Protein 3I0P (pdb70)

Organism: Entamoeba histolytica (strain ATCC 30459 / HM-1:IMSS / ABRM) (NCBI:txid294381)

CATH classification: 1.10.1530.10 (+1 more: 3.30.1370.60)

InterPro domains:
  IPR003767 Malate/L-lactate dehydrogenase-like [PF02615] (9-352)
  IPR003767 Malate/L-lactate dehydrogenase-like [PTHR11091] (3-362)
  IPR036111 Malate/L-sulfolactate/L-lactate dehydrogenase-like superfamily [SSF89733] (8-362)
  IPR043143 Malate/L-sulfolactate/L-lactate dehydrogenase-like, NADPH binding domain [G3DSA:3.30.1370.60] (74-334)
  IPR043144 Malate/L-sulfolactate/L-lactate dehydrogenase-like, alpha-helical domain [G3DSA:1.10.1530.10] (15-356)

Foldseek 3Di:
DWDFDALVQQLVLQLLLLVLLPADNVLSNLQSVLQSLCQLQVVCLFHLLCSCPQPVVCSVLVQADRHFAWDWDDDDLAETATERCRHELSRHLQVQLVQQLVSCVVPFKHKYKYWQYGDNTWQQVSQQVQQVSLWWKKKWWWDEFFAAAQVGQWTWTALIKIWIWHHAPDPGTFIATGGQFPDHLSVLVVCVVVVAFDDQQFKAFRVRHGGGRSVRSVVCRVVRGMHTAGVQGRDVVSPRNPSNVVRVVSQCQFDVVNPHDGTNRQVVVCVVPVYRIIMMMMMIGRPVVPPDSVVRNHVRNVVQVVQFPDDDDPPDDTDHGHSRSSVVSSVVCNPRGGIGDPVSVVSSVVSCVVSVRDHPD

Radius of gyration: 20.17 Å; Cα contacts (8 Å, |Δi|>4): 849; chains: 1; bounding box: 48×51×54 Å

Solvent-accessible surface area: 16294 Å² total; per-residue (Å²): 184,69,85,80,5,50,13,105,33,0,60,91,2,0,37,47,0,0,57,112,26,40,11,44,74,65,0,0,101,17,0,41,53,0,0,5,12,0,0,13,19,26,48,28,20,44,0,2,14,48,1,28,59,23,3,0,24,58,20,114,145,42,11,9,61,21,80,9,77,25,48,99,88,183,91,73,60,47,56,3,25,2,27,0,51,11,1,0,0,0,0,0,0,10,41,0,0,108,27,0,13,123,22,0,89,155,111,8,98,2,38,0,6,0,53,46,0,7,59,3,7,8,3,0,29,0,0,20,31,0,10,131,84,5,0,35,0,42,0,0,11,0,23,63,15,2,0,2,25,18,165,30,56,99,11,52,5,0,18,0,24,24,0,40,0,36,3,12,62,46,80,25,37,59,4,84,30,22,23,9,2,50,0,36,34,8,78,0,79,53,53,70,86,111,67,44,97,7,70,57,49,28,0,3,41,115,65,38,129,74,0,119,72,7,36,64,0,32,112,31,22,64,153,26,32,0,8,0,13,2,101,14,11,57,83,92,142,76,14,0,69,135,1,62,74,81,0,77,80,0,6,77,32,0,2,83,99,0,138,9,35,90,49,54,68,0,34,74,56,59,126,159,69,34,75,25,20,10,0,0,0,0,27,0,28,4,2,107,79,155,91,86,48,108,97,35,59,113,55,19,0,52,99,5,90,88,90,44,124,70,146,88,132,122,83,122,135,89,55,89,16,26,5,14,130,33,58,78,35,35,65,120,38,133,141,135,11,1,78,0,15,98,83,2,8,75,32,1,92,74,3,20,92,121,44,123,3,121,31,103,71

Secondary structure (DSSP, 8-state):
-EEEE-HHHHHHHHHHHHHHTT--HHHHHHHHHHHHHHHHHT-TTSSGGGIIIIIIHHHHTT-S-TT---EEEEE-SSEEEEE-TT--HHHHHHHHHHHHHHHHHHHSEEEEEEEEE---S-HHHHHHHHHHTTEEEEEEE--SS-BPPTT--S--B----EEEEE--SSSS-EEEEE-SBSS-HHHHHHHHHTT-PPPSSSEEETTSPBP-SHHHHHHHTTTTSEEEPBTT-SSGGGTHHHHHHHHHHHHHHHHTTTT---TTHHHHHHHHHSS--EEEEEEEEEGGGTS-HHHHHHHHHHHHHHHHTSPPPTT------TTHHHHHHHHHHHHH-EEEEHHHHHHHHHHHHHHT-----

Nearest PDB structures (foldseek):
  3i0p-assembly1_A-2  TM=1.003E+00  e=7.557E-79  Entamoeba histolytica
  1z2i-assembly1_B  TM=9.463E-01  e=7.597E-33  Agrobacterium tumefaciens
  2x06-assembly1_G  TM=9.175E-01  e=1.773E-33  Methanocaldococcus jannaschii
  4fju-assembly1_B  TM=9.376E-01  e=1.033E-29  Escherichia coli str. K-12 substr. DH10B
  1wtj-assembly1_A  TM=8.963E-01  e=2.279E-27  Pseudomonas syringae pv. tomato

B-factor: mean 27.58, std 8.93, range [9.62, 60.42]

Sequence (361 aa):
QTKNVSIDTIKEEFMYQVLLKVGSDEENARMVRDTLIAADLRGMDTHGIQRFKTVYIDRIKKGMINPTAKPSIIRETSTTCVLDGNNGFGHVNGTIGMKMAIEKAKKYGMGMVVVRNSTHFGIAGYYSLLAAQEGCIGICGTNARSSVAATFGDEPILGTNPLAIGIPSDEAFPYCFDGATSISPTGRFEKYVRMGKTVDKSWASMKGGKPIEDPKELLENYPKGKAYLHPLGGSDEVSGSHKGYCLSEFVEIMSSCLSIANFLNHIEEEKEKSGKFSLGHFFIAINVECFRDLNEFKKNVGDINRTLRNTDKLPGHDRIYTAGEKEYETEQKRRKFGDDLPLVTINEMKELSSFYNVPLPF

Structure (mmCIF, N/CA/C/O backbone):
data_3I0P
#
_entry.id   3I0P
#
_cell.length_a   106.230
_cell.length_b   106.230
_cell.length_c   72.114
_cell.angle_alpha   90.000
_cell.angle_beta   90.000
_cell.angle_gamma   120.000
#
_symmetry.space_group_name_H-M   'P 3 2 1'
#
loop_
_entity.id
_entity.type
_entity.pdbx_description
1 polymer 'Malate dehydrogenase'
2 non-polymer NICOTINAMIDE-ADENINE-DINUCLEOTIDE
3 non-polymer GLYCEROL
4 water water
#
loop_
_atom_site.group_PDB
_atom_site.id
_atom_site.type_symbol
_atom_site.label_atom_id
_atom_site.label_alt_id
_atom_site.label_comp_id
_atom_site.label_asym_id
_atom_site.label_entity_id
_atom_site.label_seq_id
_atom_site.pdbx_PDB_ins_code
_atom_site.Cartn_x
_atom_site.Cartn_y
_atom_site.Cartn_z
_atom_site.occupancy
_atom_site.B_iso_or_equiv
_atom_site.auth_seq_id
_atom_site.auth_comp_id
_atom_site.auth_asym_id
_atom_site.auth_atom_id
_atom_site.pdbx_PDB_model_num
ATOM 1 N N . GLN A 1 5 ? 30.917 10.652 12.095 1.00 39.27 5 GLN A N 1
ATOM 2 C CA . GLN A 1 5 ? 32.366 10.677 11.710 1.00 39.45 5 GLN A CA 1
ATOM 3 C C . GLN A 1 5 ? 32.972 12.084 11.811 1.00 38.67 5 GLN A C 1
ATOM 4 O O . GLN A 1 5 ? 32.270 13.095 11.688 1.00 38.78 5 GLN A O 1
ATOM 10 N N . THR A 1 6 ? 34.285 12.132 12.019 1.00 37.55 6 THR A N 1
ATOM 11 C CA . THR A 1 6 ? 34.962 13.366 12.380 1.00 36.32 6 THR A CA 1
ATOM 12 C C . THR A 1 6 ? 36.424 13.404 11.901 1.00 35.09 6 THR A C 1
ATOM 13 O O . THR A 1 6 ? 37.093 12.369 11.836 1.00 34.95 6 THR A O 1
ATOM 17 N N . LYS A 1 7 ? 36.902 14.598 11.548 1.00 33.62 7 LYS A N 1
ATOM 18 C CA . LYS A 1 7 ? 38.294 14.796 11.109 1.00 31.95 7 LYS A CA 1
ATOM 19 C C . LYS A 1 7 ? 39.014 15.844 11.958 1.00 30.52 7 LYS A C 1
ATOM 20 O O . LYS A 1 7 ? 38.500 16.938 12.189 1.00 29.88 7 LYS A O 1
ATOM 26 N N . ASN A 1 8 ? 40.214 15.494 12.409 1.00 29.04 8 ASN A N 1
ATOM 27 C CA . ASN A 1 8 ? 40.992 16.352 13.286 1.00 27.52 8 ASN A CA 1
ATOM 28 C C . ASN A 1 8 ? 41.730 17.441 12.524 1.00 26.86 8 ASN A C 1
ATOM 29 O O 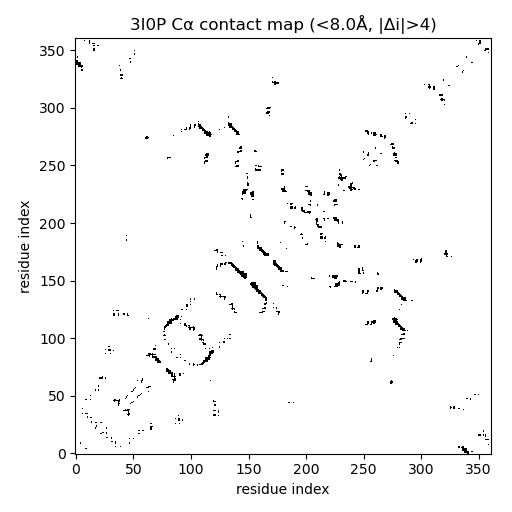. ASN A 1 8 ? 42.495 17.165 11.602 1.00 26.49 8 ASN A O 1
ATOM 34 N N . VAL A 1 9 ? 41.485 18.684 12.922 1.00 26.16 9 VAL A N 1
ATOM 35 C CA . VAL A 1 9 ? 42.195 19.834 12.370 1.00 25.58 9 VAL A CA 1
ATOM 36 C C . VAL A 1 9 ? 42.785 20.627 13.534 1.00 25.37 9 VAL A C 1
ATOM 37 O O . VAL A 1 9 ? 42.113 20.833 14.552 1.00 25.55 9 VAL A O 1
ATOM 41 N N . SER A 1 10 ? 44.034 21.059 13.395 1.00 24.80 10 SER A N 1
ATOM 42 C CA . SER A 1 10 ? 44.686 21.834 14.449 1.00 24.54 10 SER A CA 1
ATOM 43 C C . SER A 1 10 ? 44.054 23.221 14.567 1.00 24.36 10 SER A C 1
ATOM 44 O O . SER A 1 10 ? 43.555 23.764 13.573 1.00 24.42 10 SER A O 1
ATOM 47 N N . ILE A 1 11 ? 44.084 23.779 15.779 1.00 23.85 11 ILE A N 1
ATOM 48 C CA . ILE A 1 11 ? 43.610 25.143 16.042 1.00 23.41 11 ILE A CA 1
ATOM 49 C C . ILE A 1 11 ? 44.277 26.168 15.114 1.00 23.49 11 ILE A C 1
ATOM 50 O O . ILE A 1 11 ? 43.595 27.003 14.527 1.00 23.08 11 ILE A O 1
ATOM 55 N N . ASP A 1 12 ? 45.602 26.085 14.975 1.00 23.76 12 ASP A N 1
ATOM 56 C CA . ASP A 1 12 ? 46.350 26.967 14.080 1.00 23.98 12 ASP A CA 1
ATOM 57 C C . ASP A 1 12 ? 45.816 26.932 12.648 1.00 23.68 12 ASP A C 1
ATOM 58 O O . ASP A 1 12 ? 45.632 27.985 12.046 1.0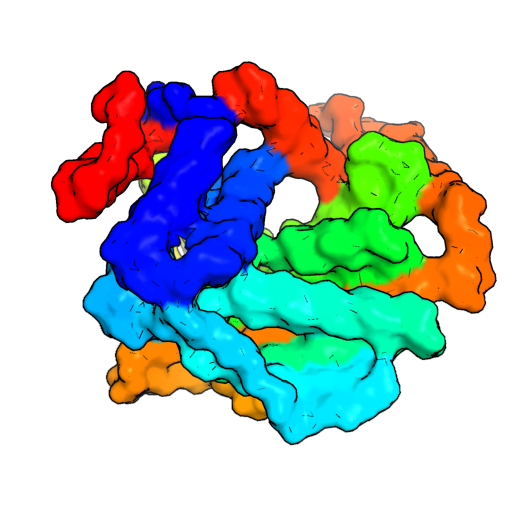0 23.89 12 ASP A O 1
ATOM 63 N N . THR A 1 13 ? 45.572 25.734 12.110 1.00 23.26 13 THR A N 1
ATOM 64 C CA . THR A 1 13 ? 45.008 25.587 10.760 1.00 23.03 13 THR A CA 1
ATOM 65 C C . THR A 1 13 ? 43.666 26.317 10.653 1.00 22.93 13 THR A C 1
ATOM 66 O O . THR A 1 13 ? 43.467 27.114 9.738 1.00 22.71 13 THR A O 1
ATOM 70 N N . ILE A 1 14 ? 42.764 26.038 11.596 1.00 22.73 14 ILE A N 1
ATOM 71 C CA . ILE A 1 14 ? 41.440 26.649 11.640 1.00 22.79 14 ILE A CA 1
ATOM 72 C C . ILE A 1 14 ? 41.531 28.174 11.753 1.00 23.38 14 ILE A C 1
ATOM 73 O O . ILE A 1 14 ? 40.823 28.894 11.040 1.00 23.37 14 ILE A O 1
ATOM 78 N N . LYS A 1 15 ? 42.409 28.638 12.649 1.00 24.07 15 LYS A N 1
ATOM 79 C CA . LYS A 1 15 ? 42.714 30.057 12.891 1.00 24.58 15 LYS A CA 1
ATOM 80 C C . LYS A 1 15 ? 43.133 30.777 11.626 1.00 24.61 15 LYS A C 1
ATOM 81 O O . LYS A 1 15 ? 42.525 31.777 11.252 1.00 24.89 15 LYS A O 1
ATOM 87 N N A GLU A 1 16 ? 44.187 30.265 10.983 0.50 24.68 16 GLU A N 1
ATOM 88 N N B GLU A 1 16 ? 44.187 30.269 10.987 0.50 24.46 16 GLU A N 1
ATOM 89 C CA A GLU A 1 16 ? 44.778 30.865 9.784 0.50 24.60 16 GLU A CA 1
ATOM 90 C CA B GLU A 1 16 ? 44.779 30.890 9.807 0.50 24.14 16 GLU A CA 1
ATOM 91 C C A GLU A 1 16 ? 43.808 30.855 8.617 0.50 24.56 16 GLU A C 1
ATOM 92 C C B GLU A 1 16 ? 43.854 30.829 8.591 0.50 24.31 16 GLU A C 1
ATOM 93 O O A GLU A 1 16 ? 43.743 31.814 7.846 0.50 24.48 16 GLU A O 1
ATOM 94 O O B GLU A 1 16 ? 43.861 31.739 7.762 0.50 24.25 16 GLU A O 1
ATOM 105 N N . PHE A 1 17 ? 43.052 29.766 8.505 1.00 24.41 17 PHE A N 1
ATOM 106 C CA . PHE A 1 17 ? 42.138 29.553 7.382 1.00 24.49 17 PHE A CA 1
ATOM 107 C C . PHE A 1 17 ? 41.018 30.562 7.429 1.00 24.56 17 PHE A C 1
ATOM 108 O O . PHE A 1 17 ? 40.662 31.158 6.419 1.00 24.61 17 PHE A O 1
ATOM 116 N N . MET A 1 18 ? 40.488 30.758 8.630 1.00 24.70 18 MET A N 1
ATOM 117 C CA . MET A 1 18 ? 39.377 31.663 8.864 1.00 24.37 18 MET A CA 1
ATOM 118 C C . MET A 1 18 ? 39.791 33.083 8.476 1.00 24.30 18 MET A C 1
ATOM 119 O O . MET A 1 18 ? 39.047 33.806 7.818 1.00 24.71 18 MET A O 1
ATOM 124 N N . TYR A 1 19 ? 41.010 33.448 8.851 1.00 23.89 19 TYR A N 1
ATOM 125 C CA . TYR A 1 19 ? 41.559 34.764 8.591 1.00 23.52 19 TYR A CA 1
ATOM 126 C C . TYR A 1 19 ? 41.834 34.999 7.098 1.00 23.81 19 TYR A C 1
ATOM 127 O O . TYR A 1 19 ? 41.609 36.103 6.590 1.00 23.81 19 TYR A O 1
ATOM 136 N N . GLN A 1 20 ? 42.306 33.968 6.394 1.00 23.77 20 GLN A N 1
ATOM 137 C CA . GLN A 1 20 ? 42.549 34.098 4.957 1.00 23.58 20 GLN A CA 1
ATOM 138 C C . GLN A 1 20 ? 41.239 34.213 4.176 1.00 23.66 20 GLN A C 1
ATOM 139 O O . GLN A 1 20 ? 41.122 35.049 3.281 1.00 23.86 20 GLN A O 1
ATOM 145 N N . VAL A 1 21 ? 40.250 33.397 4.526 1.00 23.44 21 VAL A N 1
ATOM 146 C CA . VAL A 1 21 ? 38.963 33.450 3.836 1.00 23.62 21 VAL A CA 1
ATOM 147 C C . VAL A 1 21 ? 38.245 34.796 4.059 1.00 24.07 21 VAL A C 1
ATOM 148 O O . VAL A 1 21 ? 37.560 35.310 3.155 1.00 24.35 21 VAL A O 1
ATOM 152 N N . LEU A 1 22 ? 38.423 35.370 5.247 1.00 24.06 22 LEU A N 1
ATOM 153 C CA . LEU A 1 22 ? 37.817 36.660 5.570 1.00 24.19 22 LEU A CA 1
ATOM 154 C C . LEU A 1 22 ? 38.473 37.801 4.799 1.00 24.47 22 LEU A C 1
ATOM 155 O O . LEU A 1 22 ? 37.806 38.761 4.420 1.00 24.51 22 LEU A O 1
ATOM 160 N N . LEU A 1 23 ? 39.780 37.693 4.569 1.00 24.92 23 LEU A N 1
ATOM 161 C CA . LEU A 1 23 ? 40.483 38.627 3.693 1.00 25.20 23 LEU A CA 1
ATOM 162 C C . LEU A 1 23 ? 39.982 38.492 2.261 1.00 25.50 23 LEU A C 1
ATOM 163 O O . LEU A 1 23 ? 39.657 39.493 1.621 1.00 25.95 23 LEU A O 1
ATOM 168 N N . LYS A 1 24 ? 39.894 37.254 1.779 1.00 25.68 24 LYS A N 1
ATOM 169 C CA . LYS A 1 24 ? 39.473 36.975 0.407 1.00 25.95 24 LYS A CA 1
ATOM 170 C C . LYS A 1 24 ? 38.095 37.527 0.075 1.00 26.00 24 LYS A C 1
ATOM 171 O O . LYS A 1 24 ? 37.883 37.969 -1.048 1.00 26.12 24 LYS A O 1
ATOM 177 N N . VAL A 1 25 ? 37.173 37.503 1.043 1.00 26.10 25 VAL A N 1
ATOM 178 C CA . VAL A 1 25 ? 35.814 38.052 0.843 1.00 25.85 25 VAL A CA 1
ATOM 179 C C . VAL A 1 25 ? 35.731 39.545 1.168 1.00 25.69 25 VAL A C 1
ATOM 180 O O . VAL A 1 25 ? 34.639 40.106 1.288 1.00 25.87 25 VAL A O 1
ATOM 184 N N . GLY A 1 26 ? 36.890 40.180 1.308 1.00 25.46 26 GLY A N 1
ATOM 185 C CA . GLY A 1 26 ? 36.968 41.633 1.353 1.00 25.16 26 GLY A CA 1
ATOM 186 C C . GLY A 1 26 ? 36.869 42.308 2.708 1.00 25.02 26 GLY A C 1
ATOM 187 O O . GLY A 1 26 ? 36.582 43.506 2.770 1.00 25.25 26 GLY A O 1
ATOM 188 N N . SER A 1 27 ? 37.112 41.564 3.788 1.00 24.49 27 SER A N 1
ATOM 189 C CA . SER A 1 27 ? 37.210 42.162 5.124 1.00 24.29 27 SER A CA 1
ATOM 190 C C . SER A 1 27 ? 38.421 43.077 5.278 1.00 24.27 27 SER A C 1
ATOM 191 O O . SER A 1 27 ? 39.485 42.822 4.720 1.00 23.77 27 SER A O 1
ATOM 194 N N . ASP A 1 28 ? 38.241 44.148 6.042 1.00 24.76 28 ASP A N 1
ATOM 195 C CA . ASP A 1 28 ? 39.356 44.922 6.550 1.00 25.32 28 ASP A CA 1
ATOM 196 C C . ASP A 1 28 ? 40.252 43.953 7.328 1.00 25.53 28 ASP A C 1
ATOM 197 O O . ASP A 1 28 ? 39.750 43.064 8.030 1.00 25.71 28 ASP A O 1
ATOM 202 N N . GLU A 1 29 ? 41.568 44.121 7.203 1.00 25.36 29 GLU A N 1
ATOM 203 C CA . GLU A 1 29 ? 42.504 43.169 7.792 1.00 25.28 29 GLU A CA 1
ATOM 204 C C . GLU A 1 29 ? 42.365 43.047 9.317 1.00 25.29 29 GLU A C 1
ATOM 205 O O . GLU A 1 29 ? 42.331 41.928 9.855 1.00 25.43 29 GLU A O 1
ATOM 211 N N . GLU A 1 30 ? 42.286 44.180 10.011 1.00 24.90 30 GLU A N 1
ATOM 212 C CA . GLU A 1 30 ? 42.099 44.140 11.456 1.00 24.88 30 GLU A CA 1
ATOM 213 C C . GLU A 1 30 ? 40.764 43.467 11.815 1.00 24.63 30 GLU A C 1
ATOM 214 O O . GLU A 1 30 ? 40.713 42.660 12.748 1.00 24.48 30 GLU A O 1
ATOM 220 N N . ASN A 1 31 ? 39.703 43.786 11.064 1.00 24.13 31 ASN A N 1
ATOM 221 C CA . ASN A 1 31 ? 38.409 43.118 11.223 1.00 23.64 31 ASN A CA 1
ATOM 222 C C . ASN A 1 31 ? 38.514 41.598 11.113 1.00 23.25 31 ASN A C 1
ATOM 223 O O . ASN A 1 31 ? 37.943 40.877 11.933 1.00 23.23 31 ASN A O 1
ATOM 228 N N . ALA A 1 32 ? 39.254 41.106 10.114 1.00 22.59 32 ALA A N 1
ATOM 229 C CA . ALA A 1 32 ? 39.451 39.661 9.959 1.00 21.74 32 ALA A CA 1
ATOM 230 C C . ALA A 1 32 ? 40.071 39.069 11.218 1.00 21.21 32 ALA A C 1
ATOM 231 O O . ALA A 1 32 ? 39.676 37.992 11.646 1.00 21.30 32 ALA A O 1
ATOM 233 N N . ARG A 1 33 ? 41.026 39.787 11.812 1.00 20.54 33 ARG A N 1
ATOM 234 C CA . ARG A 1 33 ? 41.683 39.345 13.038 1.00 20.04 33 ARG A CA 1
ATOM 235 C C . ARG A 1 33 ? 40.754 39.315 14.254 1.00 19.96 33 ARG A C 1
ATOM 236 O O . ARG A 1 33 ? 40.745 38.338 15.002 1.00 19.93 33 ARG A O 1
ATOM 244 N N . MET A 1 34 ? 39.970 40.372 14.439 1.00 19.90 34 MET A N 1
ATOM 245 C CA . MET A 1 34 ? 39.045 40.441 15.562 1.00 19.98 34 MET A CA 1
ATOM 246 C C . MET A 1 34 ? 38.024 39.308 15.488 1.00 20.06 34 MET A C 1
ATOM 247 O O . MET A 1 34 ? 37.784 38.633 16.475 1.00 20.09 34 MET A O 1
ATOM 252 N N . VAL A 1 35 ? 37.469 39.087 14.296 1.00 20.21 35 VAL A N 1
ATOM 253 C CA . VAL A 1 35 ? 36.443 38.072 14.048 1.00 20.02 35 VAL A CA 1
ATOM 254 C C . VAL A 1 35 ? 36.962 36.648 14.197 1.00 20.51 35 VAL A C 1
ATOM 255 O O . VAL A 1 35 ? 36.300 35.809 14.815 1.00 21.34 35 VAL A O 1
ATOM 259 N N . ARG A 1 36 ? 38.135 36.363 13.639 1.00 20.27 36 ARG A N 1
ATOM 260 C CA . ARG A 1 36 ? 38.664 35.020 13.727 1.00 19.97 36 ARG A CA 1
ATOM 261 C C . ARG A 1 36 ? 39.099 34.696 15.157 1.00 19.76 36 ARG A C 1
ATOM 262 O O . ARG A 1 36 ? 38.958 33.555 15.587 1.00 19.90 36 ARG A O 1
ATOM 270 N N . ASP A 1 37 ? 39.602 35.697 15.889 1.00 19.22 37 ASP A N 1
ATOM 271 C CA . ASP A 1 37 ? 39.975 35.512 17.299 1.00 18.60 37 ASP A CA 1
ATOM 272 C C . ASP A 1 37 ? 38.776 35.076 18.138 1.00 18.55 37 ASP A C 1
ATOM 273 O O . ASP A 1 37 ? 38.876 34.139 18.932 1.00 18.21 37 ASP A O 1
ATOM 278 N N . THR A 1 38 ? 37.637 35.740 17.951 1.00 18.45 38 THR A N 1
ATOM 279 C CA . THR A 1 38 ? 36.472 35.404 18.761 1.00 18.45 38 THR A CA 1
ATOM 280 C C . THR A 1 38 ? 35.761 34.176 18.221 1.00 18.23 38 THR A C 1
ATOM 281 O O . THR A 1 38 ? 35.088 33.480 18.976 1.00 18.61 38 THR A O 1
ATOM 285 N N . LEU A 1 39 ? 35.916 33.892 16.932 1.00 17.86 39 LEU A N 1
ATOM 286 C CA . LEU A 1 39 ? 35.409 32.628 16.401 1.00 17.57 39 LEU A CA 1
ATOM 287 C C . LEU A 1 39 ? 36.241 31.453 16.905 1.00 17.50 39 LEU A C 1
ATOM 288 O O . LEU A 1 39 ? 35.678 30.510 17.463 1.00 17.96 39 LEU A O 1
ATOM 293 N N . ILE A 1 40 ? 37.567 31.513 16.752 1.00 16.96 40 ILE A N 1
ATOM 294 C CA . ILE A 1 40 ? 38.425 30.438 17.264 1.00 16.72 40 ILE A CA 1
ATOM 295 C C . ILE A 1 40 ? 38.289 30.251 18.786 1.00 16.88 40 ILE A C 1
ATOM 296 O O . ILE A 1 40 ? 38.301 29.127 19.263 1.00 16.91 40 ILE A O 1
ATOM 301 N N . ALA A 1 41 ? 38.145 31.352 19.526 1.00 16.87 41 ALA A N 1
ATOM 302 C CA . ALA A 1 41 ? 37.843 31.313 20.954 1.00 17.03 41 ALA A CA 1
ATOM 303 C C . ALA A 1 41 ? 36.661 30.412 21.259 1.00 17.42 41 ALA A C 1
ATOM 304 O O . ALA A 1 41 ? 36.680 29.669 22.245 1.00 17.71 41 ALA A O 1
ATOM 306 N N . ALA A 1 42 ? 35.632 30.463 20.418 1.00 17.52 42 ALA A N 1
ATOM 307 C CA . ALA A 1 42 ? 34.509 29.562 20.604 1.00 17.78 42 ALA A CA 1
ATOM 308 C C . ALA A 1 42 ? 34.949 28.097 20.457 1.00 18.01 42 ALA A C 1
ATOM 309 O O . ALA A 1 42 ? 34.544 27.242 21.263 1.00 17.83 42 ALA A O 1
ATOM 311 N N . ASP A 1 43 ? 35.782 27.818 19.450 1.00 18.08 43 ASP A N 1
ATOM 312 C CA . ASP A 1 43 ? 36.256 26.448 19.208 1.00 18.88 43 ASP A CA 1
ATOM 313 C C . ASP A 1 43 ? 37.247 25.997 20.295 1.00 19.15 43 ASP A C 1
ATOM 314 O O . ASP A 1 43 ? 37.221 24.844 20.718 1.00 19.01 43 ASP A O 1
ATOM 319 N N . LEU A 1 44 ? 38.113 26.911 20.738 1.00 19.27 44 LEU A N 1
ATOM 320 C CA . LEU A 1 44 ? 39.025 26.633 21.835 1.00 19.38 44 LEU A CA 1
ATOM 321 C C . LEU A 1 44 ? 38.268 26.252 23.096 1.00 19.82 44 LEU A C 1
ATOM 322 O O . LEU A 1 44 ? 38.694 25.367 23.832 1.00 20.11 44 LEU A O 1
ATOM 327 N N . ARG A 1 45 ? 37.140 26.909 23.337 1.00 20.17 45 ARG A N 1
ATOM 328 C CA . ARG A 1 45 ? 36.441 26.746 24.605 1.00 20.65 45 ARG A CA 1
ATOM 329 C C . ARG A 1 45 ? 35.421 25.610 24.572 1.00 20.94 45 ARG A C 1
ATOM 330 O O . ARG A 1 45 ? 34.896 25.219 25.611 1.00 21.22 45 ARG A O 1
ATOM 338 N N . GLY A 1 46 ? 35.142 25.084 23.386 1.00 21.22 46 GLY A N 1
ATOM 339 C CA . GLY A 1 46 ? 34.212 23.972 23.264 1.00 21.93 46 GLY A CA 1
ATOM 340 C C . GLY A 1 46 ? 32.790 24.385 22.958 1.00 22.57 46 GLY A C 1
ATOM 341 O O . GLY A 1 46 ? 31.877 23.583 23.072 1.00 22.45 46 GLY A O 1
ATOM 342 N N . MET A 1 47 ? 32.599 25.637 22.557 1.00 23.46 47 MET A N 1
ATOM 343 C CA . MET A 1 47 ? 31.291 26.110 22.111 1.00 24.38 47 MET A CA 1
ATOM 344 C C . MET A 1 47 ? 31.189 25.817 20.623 1.00 24.62 47 MET A C 1
ATOM 345 O O . MET A 1 47 ? 31.283 26.714 19.793 1.00 25.10 47 MET A O 1
ATOM 350 N N . ASP A 1 48 ? 31.000 24.553 20.288 1.00 25.02 48 ASP A N 1
ATOM 351 C CA . ASP A 1 48 ? 31.190 24.087 18.911 1.00 25.53 48 ASP A CA 1
ATOM 352 C C . ASP A 1 48 ? 30.161 24.639 17.912 1.00 25.75 48 ASP A C 1
ATOM 353 O O . ASP A 1 48 ? 30.313 24.487 16.697 1.00 25.53 48 ASP A O 1
ATOM 358 N N . THR A 1 49 ? 29.145 25.309 18.446 1.00 26.00 49 THR A N 1
ATOM 359 C CA . THR A 1 49 ? 28.121 25.967 17.647 1.00 26.61 49 THR A CA 1
ATOM 360 C C . THR A 1 49 ? 28.491 27.393 17.204 1.00 26.18 49 THR A C 1
ATOM 361 O O . THR A 1 49 ? 27.738 28.022 16.457 1.00 26.54 49 THR A O 1
ATOM 365 N N . HIS A 1 50 ? 29.634 27.908 17.648 1.00 25.67 50 HIS A N 1
ATOM 366 C CA . HIS A 1 50 ? 29.911 29.341 17.490 1.00 25.28 50 HIS A CA 1
ATOM 367 C C . HIS A 1 50 ? 31.254 29.730 16.869 1.00 25.03 50 HIS A C 1
ATOM 368 O O . HIS A 1 50 ? 31.608 30.915 16.852 1.00 24.89 50 HIS A O 1
ATOM 375 N N . GLY A 1 51 ? 31.981 28.738 16.354 1.00 24.96 51 GLY A N 1
ATOM 376 C CA . GLY A 1 51 ? 33.241 28.968 15.631 1.00 24.83 51 GLY A CA 1
ATOM 377 C C . GLY A 1 51 ? 33.179 28.416 14.219 1.00 24.65 51 GLY A C 1
ATOM 378 O O . GLY A 1 51 ? 32.196 28.630 13.512 1.00 24.69 51 GLY A O 1
ATOM 379 N N . ILE A 1 52 ? 34.214 27.677 13.825 1.00 24.59 52 ILE A N 1
ATOM 380 C CA . ILE A 1 52 ? 34.337 27.119 12.466 1.00 24.42 52 ILE A CA 1
ATOM 381 C C . ILE A 1 52 ? 33.103 26.352 11.950 1.00 24.74 52 ILE A C 1
ATOM 382 O O . ILE A 1 52 ? 32.780 26.434 10.769 1.00 24.67 52 ILE A O 1
ATOM 387 N N . GLN A 1 53 ? 32.407 25.627 12.827 1.00 25.15 53 GLN A N 1
ATOM 388 C CA . GLN A 1 53 ? 31.245 24.810 12.415 1.00 25.41 53 GLN A CA 1
ATOM 389 C C . GLN A 1 53 ? 30.065 25.661 11.960 1.00 25.66 53 GLN A C 1
ATOM 390 O O . GLN A 1 53 ? 29.026 25.143 11.531 1.00 25.46 53 GLN A O 1
ATOM 396 N N . ARG A 1 54 ? 30.258 26.973 12.028 1.00 25.86 54 ARG A N 1
ATOM 397 C CA . ARG A 1 54 ? 29.226 27.930 11.701 1.00 26.25 54 ARG A CA 1
ATOM 398 C C . ARG A 1 54 ? 29.829 29.029 10.839 1.00 25.85 54 ARG A C 1
ATOM 399 O O . ARG A 1 54 ? 29.158 29.983 10.470 1.00 25.96 54 ARG A O 1
ATOM 407 N N . PHE A 1 55 ? 31.104 28.877 10.508 1.00 25.59 55 PHE A N 1
ATOM 408 C CA . PHE A 1 55 ? 31.841 29.877 9.754 1.00 25.52 55 PHE A CA 1
ATOM 409 C C . PHE A 1 55 ? 31.164 30.181 8.430 1.00 25.91 55 PHE A C 1
ATOM 410 O O . PHE A 1 55 ? 30.858 31.342 8.140 1.00 26.11 55 PHE A O 1
ATOM 418 N N . LYS A 1 56 ? 30.907 29.135 7.644 1.00 26.11 56 LYS A N 1
ATOM 419 C CA . LYS A 1 56 ? 30.342 29.309 6.312 1.00 26.39 56 LYS A CA 1
ATOM 420 C C . LYS A 1 56 ? 28.933 29.928 6.293 1.00 26.48 56 LYS A C 1
ATOM 421 O O . LYS A 1 56 ? 28.712 30.949 5.626 1.00 26.52 56 LYS A O 1
ATOM 427 N N . THR A 1 57 ? 27.991 29.310 7.007 1.00 26.17 57 THR A N 1
ATOM 428 C CA . THR A 1 57 ? 26.587 29.719 6.909 1.00 25.90 57 THR A CA 1
ATOM 429 C C . THR A 1 57 ? 26.257 31.003 7.672 1.00 25.23 57 THR A C 1
ATOM 430 O O . THR A 1 57 ? 25.434 31.794 7.213 1.00 25.54 57 THR A O 1
ATOM 434 N N . VAL A 1 58 ? 26.897 31.221 8.818 1.00 24.26 58 VAL A N 1
ATOM 435 C CA . VAL A 1 58 ? 26.531 32.354 9.676 1.00 23.29 58 VAL A CA 1
ATOM 436 C C . VAL A 1 58 ? 27.338 33.620 9.369 1.00 23.05 58 VAL A C 1
ATOM 437 O O . VAL A 1 58 ? 26.909 34.734 9.686 1.00 22.93 58 VAL A O 1
ATOM 441 N N . TYR A 1 59 ? 28.482 33.452 8.715 1.00 22.68 59 TYR A N 1
ATOM 442 C CA . TYR A 1 59 ? 29.336 34.594 8.393 1.00 22.45 59 TYR A CA 1
ATOM 443 C C . TYR A 1 59 ? 29.606 34.771 6.892 1.00 22.49 59 TYR A C 1
ATOM 444 O O . TYR A 1 59 ? 29.203 35.787 6.315 1.00 22.06 59 TYR A O 1
ATOM 453 N N . ILE A 1 60 ? 30.250 33.781 6.267 1.00 22.65 60 ILE A N 1
ATOM 454 C CA . ILE A 1 60 ? 30.639 33.881 4.855 1.00 22.80 60 ILE A CA 1
ATOM 455 C C . ILE A 1 60 ? 29.424 34.024 3.931 1.00 23.25 60 ILE A C 1
ATOM 456 O O . ILE A 1 60 ? 29.352 34.958 3.141 1.00 23.16 60 ILE A O 1
ATOM 461 N N . ASP A 1 61 ? 28.461 33.122 4.056 1.00 24.05 61 ASP A N 1
ATOM 462 C CA . ASP A 1 61 ? 27.228 33.204 3.278 1.00 25.22 61 ASP A CA 1
ATOM 463 C C . ASP A 1 61 ? 26.500 34.530 3.480 1.00 25.66 61 ASP A C 1
ATOM 464 O O . ASP A 1 61 ? 25.779 34.997 2.595 1.00 26.05 61 ASP A O 1
ATOM 469 N N . ARG A 1 62 ? 26.676 35.130 4.652 1.00 25.85 62 ARG A N 1
ATOM 470 C CA . ARG A 1 62 ? 25.954 36.347 4.972 1.00 25.62 62 ARG A CA 1
ATOM 471 C C . ARG A 1 62 ? 26.658 37.572 4.400 1.00 25.94 62 ARG A C 1
ATOM 472 O O . ARG A 1 62 ? 25.993 38.506 3.942 1.00 26.21 62 ARG A O 1
ATOM 480 N N . ILE A 1 63 ? 27.993 37.559 4.410 1.00 26.07 63 ILE A N 1
ATOM 481 C CA . ILE A 1 63 ? 28.784 38.571 3.703 1.00 26.33 63 ILE A CA 1
ATOM 482 C C . ILE A 1 63 ? 28.463 38.541 2.187 1.00 27.05 63 ILE A C 1
ATOM 483 O O . ILE A 1 63 ? 28.350 39.595 1.532 1.00 26.95 63 ILE A O 1
ATOM 488 N N . LYS A 1 64 ? 28.304 37.326 1.656 1.00 27.34 64 LYS A N 1
ATOM 489 C CA . LYS A 1 64 ? 27.904 37.106 0.267 1.00 27.64 64 LYS A CA 1
ATOM 490 C C . LYS A 1 64 ? 26.483 37.624 -0.015 1.00 27.85 64 LYS A C 1
ATOM 491 O O . LYS A 1 64 ? 26.205 38.112 -1.111 1.00 28.06 64 LYS A O 1
ATOM 497 N N . LYS A 1 65 ? 25.592 37.526 0.970 1.00 27.70 65 LYS A N 1
ATOM 498 C CA . LYS A 1 65 ? 24.235 38.059 0.825 1.00 27.61 65 LYS A CA 1
ATOM 499 C C . LYS A 1 65 ? 24.125 39.508 1.329 1.00 27.15 65 LYS A C 1
ATOM 500 O O . LYS A 1 65 ? 23.032 39.998 1.603 1.00 27.23 65 LYS A O 1
ATOM 506 N N . GLY A 1 66 ? 25.262 40.189 1.450 1.00 26.91 66 GLY A N 1
ATOM 507 C CA . GLY A 1 66 ? 25.289 41.610 1.844 1.00 26.34 66 GLY A CA 1
ATOM 508 C C . GLY A 1 66 ? 24.769 41.944 3.240 1.00 25.93 66 GLY A C 1
ATOM 509 O O . GLY A 1 66 ? 24.535 43.111 3.551 1.00 25.81 66 GLY A O 1
ATOM 510 N N . MET A 1 67 ? 24.618 40.919 4.083 1.00 25.47 67 MET A N 1
ATOM 511 C CA . MET A 1 67 ? 24.059 41.058 5.433 1.00 25.05 67 MET A CA 1
ATOM 512 C C . MET A 1 67 ? 25.047 41.608 6.472 1.00 24.71 67 MET A C 1
ATOM 513 O O . MET A 1 67 ? 24.651 42.041 7.559 1.00 25.17 67 MET A O 1
ATOM 518 N N . ILE A 1 68 ? 26.327 41.582 6.137 1.00 23.85 68 ILE A N 1
ATOM 519 C CA . ILE A 1 68 ? 27.362 42.118 6.992 1.00 23.28 68 ILE A CA 1
ATOM 520 C C . ILE A 1 68 ? 28.206 43.002 6.095 1.00 23.23 68 ILE A C 1
ATOM 521 O O . ILE A 1 68 ? 28.451 42.647 4.945 1.00 23.15 68 ILE A O 1
ATOM 526 N N . ASN A 1 69 ? 28.633 44.150 6.611 1.00 23.35 69 ASN A N 1
ATOM 527 C CA . ASN A 1 69 ? 29.650 44.961 5.957 1.00 23.80 69 ASN A CA 1
ATOM 528 C C . ASN A 1 69 ? 31.021 44.648 6.559 1.00 24.21 69 ASN A C 1
ATOM 529 O O . ASN A 1 69 ? 31.330 45.081 7.672 1.00 24.43 69 ASN A O 1
ATOM 534 N N . PRO A 1 70 ? 31.858 43.899 5.822 1.00 24.50 70 PRO A N 1
ATOM 535 C CA . PRO A 1 70 ? 33.093 43.375 6.417 1.00 24.63 70 PRO A CA 1
ATOM 536 C C . PRO A 1 70 ? 34.242 44.385 6.594 1.00 25.07 70 PRO A C 1
ATOM 537 O O . PRO A 1 70 ? 35.240 44.060 7.253 1.00 24.90 70 PRO A O 1
ATOM 541 N N . THR A 1 71 ? 34.113 45.585 6.017 1.00 25.58 71 THR A N 1
ATOM 542 C CA . THR A 1 71 ? 35.130 46.643 6.203 1.00 25.99 71 THR A CA 1
ATOM 543 C C . THR A 1 71 ? 34.670 47.716 7.180 1.00 26.19 71 THR A C 1
ATOM 544 O O . THR A 1 71 ? 35.388 48.683 7.434 1.00 26.29 71 THR A O 1
ATOM 548 N N . ALA A 1 72 ? 33.474 47.531 7.730 1.00 26.64 72 ALA A N 1
ATOM 549 C CA . ALA A 1 72 ? 32.850 48.527 8.592 1.00 26.90 72 ALA A CA 1
ATOM 550 C C . ALA A 1 72 ? 33.485 48.585 9.971 1.00 27.28 72 ALA A C 1
ATOM 551 O O . ALA A 1 72 ? 33.972 47.576 10.491 1.00 27.26 72 ALA A O 1
ATOM 553 N N . LYS A 1 73 ? 33.467 49.778 10.553 1.00 27.65 73 LYS A N 1
ATOM 554 C CA . LYS A 1 73 ? 33.901 49.989 11.925 1.00 28.33 73 LYS A CA 1
ATOM 555 C C . LYS A 1 73 ? 32.777 50.739 12.641 1.00 28.41 73 LYS A C 1
ATOM 556 O O . LYS A 1 73 ? 31.980 51.410 11.979 1.00 28.63 73 LYS A O 1
ATOM 562 N N . PRO A 1 74 ? 32.686 50.618 13.986 1.00 28.33 74 PRO A N 1
ATOM 563 C CA . PRO A 1 74 ? 31.634 51.333 14.721 1.00 28.28 74 PRO A CA 1
ATOM 564 C C . PRO A 1 74 ? 31.838 52.850 14.727 1.00 28.35 74 PRO A C 1
ATOM 565 O O . PRO A 1 74 ? 32.967 53.317 14.561 1.00 28.50 74 PRO A O 1
ATOM 569 N N . SER A 1 75 ? 30.752 53.601 14.911 1.00 28.22 75 SER A N 1
ATOM 570 C CA . SER A 1 75 ? 30.814 55.062 15.026 1.00 28.06 75 SER A CA 1
ATOM 571 C C . SER A 1 75 ? 30.331 55.515 16.395 1.00 27.90 75 SER A C 1
ATOM 572 O O . SER A 1 75 ? 29.301 55.044 16.885 1.00 27.85 75 SER A O 1
ATOM 575 N N . ILE A 1 76 ? 31.067 56.442 17.001 1.00 27.68 76 ILE A N 1
ATOM 576 C CA . ILE A 1 76 ? 30.675 57.028 18.278 1.00 27.44 76 ILE A CA 1
ATOM 577 C C . ILE A 1 76 ? 29.473 57.956 18.059 1.00 27.82 76 ILE A C 1
ATOM 578 O O . ILE A 1 76 ? 29.568 58.940 17.324 1.00 28.01 76 ILE A O 1
ATOM 583 N N . ILE A 1 77 ? 28.339 57.624 18.677 1.00 27.89 77 ILE A N 1
ATOM 584 C CA . ILE A 1 77 ? 27.153 58.486 18.628 1.00 27.88 77 ILE A CA 1
ATOM 585 C C . ILE A 1 77 ? 27.129 59.477 19.805 1.00 28.37 77 ILE A C 1
ATOM 586 O O . ILE A 1 77 ? 26.898 60.673 19.610 1.00 28.46 77 ILE A O 1
ATOM 591 N N . ARG A 1 78 ? 27.376 58.976 21.015 1.00 28.77 78 ARG A N 1
ATOM 592 C CA . ARG A 1 78 ? 27.329 59.785 22.234 1.00 29.19 78 ARG A CA 1
ATOM 593 C C . ARG A 1 78 ? 28.312 59.219 23.247 1.00 28.85 78 ARG A C 1
ATOM 594 O O . ARG A 1 78 ? 28.216 58.051 23.620 1.00 29.09 78 ARG A O 1
ATOM 602 N N . GLU A 1 79 ? 29.264 60.040 23.679 1.00 28.58 79 GLU A N 1
ATOM 603 C CA . GLU A 1 79 ? 30.303 59.589 24.610 1.00 28.34 79 GLU A CA 1
ATOM 604 C C . GLU A 1 79 ? 30.418 60.480 25.855 1.00 28.05 79 GLU A C 1
ATOM 605 O O . GLU A 1 79 ? 30.478 61.705 25.743 1.00 28.34 79 GLU A O 1
ATOM 611 N N . THR A 1 80 ? 30.434 59.863 27.037 1.00 27.39 80 THR A N 1
ATOM 612 C CA . THR A 1 80 ? 30.766 60.575 28.275 1.00 26.76 80 THR A CA 1
ATOM 613 C C . THR A 1 80 ? 32.015 59.946 28.878 1.00 26.76 80 THR A C 1
ATOM 614 O O . THR A 1 80 ? 32.645 59.094 28.246 1.00 26.70 80 THR A O 1
ATOM 618 N N . SER A 1 81 ? 32.368 60.362 30.093 1.00 26.82 81 SER A N 1
ATOM 619 C CA . SER A 1 81 ? 33.537 59.829 30.810 1.00 27.00 81 SER A CA 1
ATOM 620 C C . SER A 1 81 ? 33.549 58.307 30.911 1.00 26.79 81 SER A C 1
ATOM 621 O O . SER A 1 81 ? 34.581 57.671 30.658 1.00 26.93 81 SER A O 1
ATOM 624 N N . THR A 1 82 ? 32.401 57.741 31.286 1.00 26.22 82 THR A N 1
ATOM 625 C CA . THR A 1 82 ? 32.303 56.332 31.639 1.00 25.98 82 THR A CA 1
ATOM 626 C C . THR A 1 82 ? 31.415 55.552 30.682 1.00 25.74 82 THR A C 1
ATOM 627 O O . THR A 1 82 ? 31.271 54.336 30.823 1.00 25.80 82 THR A O 1
ATOM 631 N N . THR A 1 83 ? 30.803 56.243 29.726 1.00 25.33 83 THR A N 1
ATOM 632 C CA . THR A 1 83 ? 29.825 55.605 28.833 1.00 24.97 83 THR A CA 1
ATOM 633 C C . THR A 1 83 ? 30.093 55.877 27.359 1.00 25.12 83 THR A C 1
ATOM 634 O O . THR A 1 83 ? 30.902 56.747 27.013 1.00 25.29 83 THR A O 1
ATOM 638 N N . CYS A 1 84 ? 29.399 55.128 26.500 1.00 24.82 84 CYS A N 1
ATOM 639 C CA . CYS A 1 84 ? 29.406 55.389 25.069 1.00 24.46 84 CYS A CA 1
ATOM 640 C C . CYS A 1 84 ? 28.277 54.652 24.341 1.00 24.18 84 CYS A C 1
ATOM 641 O O . CYS A 1 84 ? 27.903 53.541 24.730 1.00 23.71 84 CYS A O 1
ATOM 644 N N . VAL A 1 85 ? 27.732 55.289 23.300 1.00 23.93 85 VAL A N 1
ATOM 645 C CA . VAL A 1 85 ? 26.825 54.623 22.362 1.00 23.75 85 VAL A CA 1
ATOM 646 C C . VAL A 1 85 ? 27.531 54.483 21.024 1.00 23.92 85 VAL A C 1
ATOM 647 O O . VAL A 1 85 ? 28.088 55.448 20.504 1.00 23.93 85 VAL A O 1
ATOM 651 N N . LEU A 1 86 ? 27.503 53.275 20.475 1.00 24.10 86 LEU A N 1
ATOM 652 C CA . LEU A 1 86 ? 28.085 53.017 19.173 1.00 24.23 86 LEU A CA 1
ATOM 653 C C . LEU A 1 86 ? 27.024 52.568 18.178 1.00 24.46 86 LEU A C 1
ATOM 654 O O . LEU A 1 86 ? 26.119 51.804 18.517 1.00 24.41 86 LEU A O 1
ATOM 659 N N . ASP A 1 87 ? 27.141 53.074 16.953 1.00 24.67 87 ASP A N 1
ATOM 660 C CA . ASP A 1 87 ? 26.400 52.558 15.817 1.00 24.80 87 ASP A CA 1
ATOM 661 C C . ASP A 1 87 ? 27.323 51.563 15.130 1.00 24.43 87 ASP A C 1
ATOM 662 O O . ASP A 1 87 ? 28.434 51.915 14.723 1.00 24.72 87 ASP A O 1
ATOM 667 N N . GLY A 1 88 ? 26.871 50.319 15.020 1.00 23.89 88 GLY A N 1
ATOM 668 C CA . GLY A 1 88 ? 27.704 49.233 14.500 1.00 23.36 88 GLY A CA 1
ATOM 669 C C . GLY A 1 88 ? 27.949 49.257 13.005 1.00 22.98 88 GLY A C 1
ATOM 670 O O . GLY A 1 88 ? 28.796 48.507 12.497 1.00 23.06 88 GLY A O 1
ATOM 671 N N . ASN A 1 89 ? 27.198 50.110 12.303 1.00 22.61 89 ASN A N 1
ATOM 672 C CA . ASN A 1 89 ? 27.339 50.310 10.856 1.00 21.86 89 ASN A CA 1
ATOM 673 C C . ASN A 1 89 ? 27.198 49.014 10.081 1.00 21.70 89 ASN A C 1
ATOM 674 O O . ASN A 1 89 ? 27.793 48.844 9.012 1.00 21.79 89 ASN A O 1
ATOM 679 N N . ASN A 1 90 ? 26.408 48.101 10.649 1.00 21.49 90 ASN A N 1
ATOM 680 C CA . ASN A 1 90 ? 26.139 46.773 10.079 1.00 21.01 90 ASN A CA 1
ATOM 681 C C . ASN A 1 90 ? 27.405 45.905 9.957 1.00 20.51 90 ASN A C 1
ATOM 682 O O . ASN A 1 90 ? 27.465 44.980 9.144 1.00 20.64 90 ASN A O 1
ATOM 687 N N . GLY A 1 91 ? 28.404 46.192 10.790 1.00 19.86 91 GLY A N 1
ATOM 688 C CA . GLY A 1 91 ? 29.625 45.381 10.820 1.00 19.16 91 GLY A CA 1
ATOM 689 C C . GLY A 1 91 ? 29.483 44.066 11.577 1.00 18.64 91 GLY A C 1
ATOM 690 O O . GLY A 1 91 ? 28.387 43.690 12.012 1.00 18.36 91 GLY A O 1
ATOM 691 N N . PHE A 1 92 ? 30.603 43.366 11.730 1.00 18.13 92 PHE A N 1
ATOM 692 C CA . PHE A 1 92 ? 30.666 42.151 12.535 1.00 17.79 92 PHE A CA 1
ATOM 693 C C . PHE A 1 92 ? 30.444 42.477 14.001 1.00 17.88 92 PHE A C 1
ATOM 694 O O . PHE A 1 92 ? 31.062 43.406 14.537 1.00 18.08 92 PHE A O 1
ATOM 702 N N . GLY A 1 93 ? 29.607 41.688 14.667 1.00 17.65 93 GLY A N 1
ATOM 703 C CA . GLY A 1 93 ? 29.414 41.851 16.099 1.00 17.34 93 GLY A CA 1
ATOM 704 C C . GLY A 1 93 ? 30.728 41.758 16.848 1.00 16.97 93 GLY A C 1
ATOM 705 O O . GLY A 1 93 ? 30.926 42.447 17.842 1.00 16.57 93 GLY A O 1
ATOM 706 N N . HIS A 1 94 ? 31.622 40.903 16.352 1.00 17.11 94 HIS A N 1
ATOM 707 C CA . HIS A 1 94 ? 32.933 40.666 16.963 1.00 17.03 94 HIS A CA 1
ATOM 708 C C . HIS A 1 94 ? 33.785 41.906 16.867 1.00 16.89 94 HIS A C 1
ATOM 709 O O . HIS A 1 94 ? 34.554 42.204 17.784 1.00 17.12 94 HIS A O 1
ATOM 716 N N . VAL A 1 95 ? 33.637 42.636 15.762 1.00 16.78 95 VAL A N 1
ATOM 717 C CA . VAL A 1 95 ? 34.334 43.905 15.583 1.00 16.81 95 VAL A CA 1
ATOM 718 C C . VAL A 1 95 ? 33.777 44.939 16.563 1.00 17.20 95 VAL A C 1
ATOM 719 O O . VAL A 1 95 ? 34.532 45.546 17.320 1.00 17.34 95 VAL A O 1
ATOM 723 N N . ASN A 1 96 ? 32.456 45.119 16.559 1.00 17.50 96 ASN A N 1
ATOM 724 C CA . ASN A 1 96 ? 31.807 46.078 17.450 1.00 18.04 96 ASN A CA 1
ATOM 725 C C . ASN A 1 96 ? 32.045 45.694 18.917 1.00 18.52 96 ASN A C 1
ATOM 726 O O . ASN A 1 96 ? 32.410 46.541 19.749 1.00 18.29 96 ASN A O 1
ATOM 731 N N . GLY A 1 97 ? 31.872 44.405 19.212 1.00 18.79 97 GLY A N 1
ATOM 732 C CA . GLY A 1 97 ? 32.070 43.875 20.553 1.00 19.35 97 GLY A CA 1
ATOM 733 C C . GLY A 1 97 ? 33.466 44.095 21.117 1.00 19.78 97 GLY A C 1
ATOM 734 O O . GLY A 1 97 ? 33.616 44.553 22.258 1.00 19.92 97 GLY A O 1
ATOM 735 N N . THR A 1 98 ? 34.483 43.767 20.316 1.00 19.65 98 THR A N 1
ATOM 736 C CA . THR A 1 98 ? 35.872 43.880 20.741 1.00 19.25 98 THR A CA 1
ATOM 737 C C . THR A 1 98 ? 36.209 45.334 21.006 1.00 19.29 98 THR A C 1
ATOM 738 O O . THR A 1 98 ? 36.757 45.678 22.053 1.00 19.29 98 THR A O 1
ATOM 742 N N . ILE A 1 99 ? 35.860 46.190 20.061 1.00 19.55 99 ILE A N 1
ATOM 743 C CA . ILE A 1 99 ? 36.076 47.619 20.231 1.00 19.95 99 ILE A CA 1
ATOM 744 C C . ILE A 1 99 ? 35.270 48.182 21.422 1.00 20.21 99 ILE A C 1
ATOM 745 O O . ILE A 1 99 ? 35.833 48.867 22.282 1.00 20.00 99 ILE A O 1
ATOM 750 N N . GLY A 1 100 ? 33.979 47.842 21.487 1.00 20.53 100 GLY A N 1
ATOM 751 C CA . GLY A 1 100 ? 33.097 48.280 22.570 1.00 20.79 100 GLY A CA 1
ATOM 752 C C . GLY A 1 100 ? 33.587 47.946 23.971 1.00 21.11 100 GLY A C 1
ATOM 753 O O . GLY A 1 100 ? 33.594 48.809 24.854 1.00 21.61 100 GLY A O 1
ATOM 754 N N . MET A 1 101 ? 33.995 46.699 24.179 1.00 21.06 101 MET A N 1
ATOM 755 C CA . MET A 1 101 ? 34.477 46.257 25.482 1.00 21.35 101 MET A CA 1
ATOM 756 C C . MET A 1 101 ? 35.858 46.837 25.801 1.00 21.91 101 MET A C 1
ATOM 757 O O . MET A 1 101 ? 36.081 47.333 26.904 1.00 22.07 101 MET A O 1
ATOM 762 N N . LYS A 1 102 ? 36.778 46.791 24.837 1.00 22.53 102 LYS A N 1
ATOM 763 C CA . LYS A 1 102 ? 38.098 47.408 25.014 1.00 22.98 102 LYS A CA 1
ATOM 764 C C . LYS A 1 102 ? 37.930 48.854 25.447 1.00 23.12 102 LYS A C 1
ATOM 765 O O . LYS A 1 102 ? 38.676 49.365 26.276 1.00 23.03 102 LYS A O 1
ATOM 771 N N . MET A 1 103 ? 36.929 49.494 24.861 1.00 23.69 103 MET A N 1
ATOM 772 C CA . MET A 1 103 ? 36.583 50.867 25.145 1.00 24.32 103 MET A CA 1
ATOM 773 C C . MET A 1 103 ? 36.004 50.996 26.555 1.00 24.28 103 MET A C 1
ATOM 774 O O . MET A 1 103 ? 36.386 51.900 27.299 1.00 24.48 103 MET A O 1
ATOM 779 N N . ALA A 1 104 ? 35.109 50.084 26.934 1.00 23.97 104 ALA A N 1
ATOM 780 C CA . ALA A 1 104 ? 34.588 50.056 28.299 1.00 23.87 104 ALA A CA 1
ATOM 781 C C . ALA A 1 104 ? 35.687 49.804 29.343 1.00 24.08 104 ALA A C 1
ATOM 782 O O . ALA A 1 104 ? 35.645 50.368 30.438 1.00 23.95 104 ALA A O 1
ATOM 784 N N . ILE A 1 105 ? 36.661 48.959 28.999 1.00 24.31 105 ILE A N 1
ATOM 785 C CA . ILE A 1 105 ? 37.805 48.670 29.870 1.00 24.78 105 ILE A CA 1
ATOM 786 C C . ILE A 1 105 ? 38.656 49.923 30.075 1.00 25.53 105 ILE A C 1
ATOM 787 O O . ILE A 1 105 ? 39.020 50.273 31.203 1.00 26.06 105 ILE A O 1
ATOM 792 N N . GLU A 1 106 ? 38.955 50.591 28.968 1.00 26.22 106 GLU A N 1
ATOM 793 C CA . GLU A 1 106 ? 39.771 51.788 28.942 1.00 27.18 106 GLU A CA 1
ATOM 794 C C . GLU A 1 106 ? 39.185 52.849 29.881 1.00 27.04 106 GLU A C 1
ATOM 795 O O . GLU A 1 106 ? 39.899 53.429 30.702 1.00 27.19 106 GLU A O 1
ATOM 801 N N . LYS A 1 107 ? 37.878 53.075 29.757 1.00 26.85 107 LYS A N 1
ATOM 802 C CA . LYS A 1 107 ? 37.126 53.968 30.639 1.00 26.53 107 LYS A CA 1
ATOM 803 C C . LYS A 1 107 ? 37.090 53.503 32.095 1.00 26.57 107 LYS A C 1
ATOM 804 O O . LYS A 1 107 ? 37.037 54.331 33.007 1.00 26.64 107 LYS A O 1
ATOM 810 N N . ALA A 1 108 ? 37.094 52.193 32.322 1.00 26.56 108 ALA A N 1
ATOM 811 C CA . ALA A 1 108 ? 37.073 51.693 33.694 1.00 27.07 108 ALA A CA 1
ATOM 812 C C . ALA A 1 108 ? 38.413 51.968 34.357 1.00 27.52 108 ALA A C 1
ATOM 813 O O . ALA A 1 108 ? 38.459 52.374 35.514 1.00 27.30 108 ALA A O 1
ATOM 815 N N . LYS A 1 109 ? 39.493 51.774 33.598 1.00 28.06 109 LYS A N 1
ATOM 816 C CA . LYS A 1 109 ? 40.852 52.021 34.074 1.00 28.41 109 LYS A CA 1
ATOM 817 C C . LYS A 1 109 ? 41.083 53.481 34.450 1.00 28.89 109 LYS A C 1
ATOM 818 O O . LYS A 1 109 ? 41.819 53.779 35.393 1.00 28.82 109 LYS A O 1
ATOM 824 N N . LYS A 1 110 ? 40.445 54.389 33.721 1.00 29.46 110 LYS A N 1
ATOM 825 C CA . LYS A 1 110 ? 40.600 55.808 33.990 1.00 30.24 110 LYS A CA 1
ATOM 826 C C . LYS A 1 110 ? 39.666 56.334 35.091 1.00 30.21 110 LYS A C 1
ATOM 827 O O . LYS A 1 110 ? 40.064 57.211 35.850 1.00 30.48 110 LYS A O 1
ATOM 833 N N . TYR A 1 111 ? 38.442 55.799 35.183 1.00 30.19 111 TYR A N 1
ATOM 834 C CA . TYR A 1 111 ? 37.415 56.344 36.094 1.00 29.63 111 TYR A CA 1
ATOM 835 C C . TYR A 1 111 ? 36.858 55.366 37.113 1.00 28.75 111 TYR A C 1
ATOM 836 O O . TYR A 1 111 ? 36.216 55.783 38.079 1.00 29.03 111 TYR A O 1
ATOM 845 N N . GLY A 1 112 ? 37.084 54.074 36.896 1.00 27.69 112 GLY A N 1
ATOM 846 C CA . GLY A 1 112 ? 36.583 53.041 37.805 1.00 26.31 112 GLY A CA 1
ATOM 847 C C . GLY A 1 112 ? 35.586 52.118 37.133 1.00 25.53 112 GLY A C 1
ATOM 848 O O . GLY A 1 112 ? 35.570 50.911 37.388 1.00 25.28 112 GLY A O 1
ATOM 849 N N . MET A 1 113 ? 34.754 52.687 36.265 1.00 24.72 113 MET A N 1
ATOM 850 C CA . MET A 1 113 ? 33.752 51.919 35.542 1.00 24.04 113 MET A CA 1
ATOM 851 C C . MET A 1 113 ? 33.563 52.401 34.114 1.00 23.05 113 MET A C 1
ATOM 852 O O . MET A 1 113 ? 33.841 53.558 33.798 1.00 23.06 113 MET A O 1
ATOM 857 N N . GLY A 1 114 ? 33.077 51.505 33.262 1.00 21.76 114 GLY A N 1
ATOM 858 C CA . GLY A 1 114 ? 32.827 51.821 31.874 1.00 20.66 114 GLY A CA 1
ATOM 859 C C . GLY A 1 114 ? 31.683 50.995 31.336 1.00 20.28 114 GLY A C 1
ATOM 860 O O . GLY A 1 114 ? 31.539 49.813 31.687 1.00 20.40 114 GLY A O 1
ATOM 861 N N . MET A 1 115 ? 30.860 51.621 30.494 1.00 19.34 115 MET A N 1
ATOM 862 C CA . MET A 1 115 ? 29.780 50.927 29.800 1.00 18.59 115 MET A CA 1
ATOM 863 C C . MET A 1 115 ? 29.643 51.417 28.370 1.00 18.19 115 MET A C 1
ATOM 864 O O . MET A 1 115 ? 29.500 52.617 28.113 1.00 18.14 115 MET A O 1
ATOM 869 N N . VAL A 1 116 ? 29.684 50.480 27.436 1.00 17.65 116 VAL A N 1
ATOM 870 C CA . VAL A 1 116 ? 29.525 50.822 26.043 1.00 17.23 116 VAL A CA 1
ATOM 871 C C . VAL A 1 116 ? 28.397 49.995 25.497 1.00 17.25 116 VAL A C 1
ATOM 872 O O . VAL A 1 116 ? 28.360 48.783 25.718 1.00 17.91 116 VAL A O 1
ATOM 876 N N . VAL A 1 117 ? 27.456 50.647 24.818 1.00 17.09 117 VAL A N 1
ATOM 877 C CA . VAL A 1 117 ? 26.350 49.932 24.170 1.00 17.25 117 VAL A CA 1
ATOM 878 C C . VAL A 1 117 ? 26.420 50.064 22.646 1.00 17.35 117 VAL A C 1
ATOM 879 O O . VAL A 1 117 ? 27.004 51.015 22.122 1.00 17.19 117 VAL A O 1
ATOM 883 N N . VAL A 1 118 ? 25.837 49.096 21.945 1.00 17.51 118 VAL A N 1
ATOM 884 C CA . VAL A 1 118 ? 25.919 49.050 20.490 1.00 17.41 118 VAL A CA 1
ATOM 885 C C . VAL A 1 118 ? 24.539 48.835 19.884 1.00 17.99 118 VAL A C 1
ATOM 886 O O . VAL A 1 118 ? 23.768 48.006 20.377 1.00 17.82 118 VAL A O 1
ATOM 890 N N . ARG A 1 119 ? 24.237 49.604 18.833 1.00 18.57 119 ARG A N 1
ATOM 891 C CA . ARG A 1 119 ? 23.096 49.338 17.945 1.00 19.14 119 ARG A CA 1
ATOM 892 C C . ARG A 1 119 ? 23.564 49.023 16.510 1.00 19.43 119 ARG A C 1
ATOM 893 O O . ARG A 1 119 ? 24.727 49.281 16.155 1.00 19.65 119 ARG A O 1
ATOM 901 N N . ASN A 1 120 ? 22.657 48.474 15.695 1.00 19.29 120 ASN A N 1
ATOM 902 C CA . ASN A 1 120 ? 22.917 48.225 14.269 1.00 18.92 120 ASN A CA 1
ATOM 903 C C . ASN A 1 120 ? 24.193 47.383 14.086 1.00 18.85 120 ASN A C 1
ATOM 904 O O . ASN A 1 120 ? 25.109 47.733 13.336 1.00 19.10 120 ASN A O 1
ATOM 909 N N . SER A 1 121 ? 24.232 46.269 14.811 1.00 18.55 121 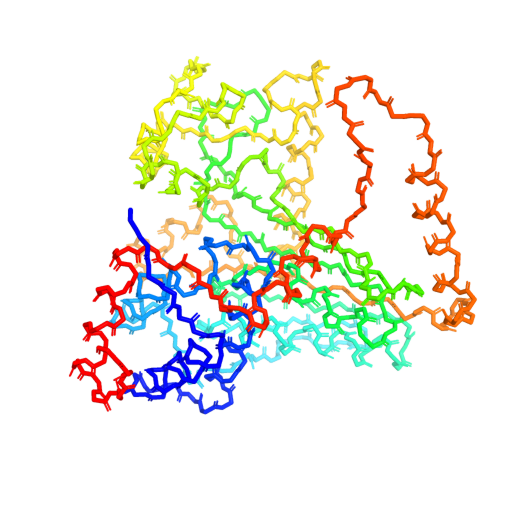SER A N 1
ATOM 910 C CA . SER A 1 121 ? 25.335 45.321 14.759 1.00 18.07 121 SER A CA 1
ATOM 911 C C . SER A 1 121 ? 24.819 43.954 14.304 1.00 18.11 121 SER A C 1
ATOM 912 O O . SER A 1 121 ? 23.632 43.795 13.999 1.00 18.04 121 SER A O 1
ATOM 915 N N . THR A 1 122 ? 25.711 42.972 14.257 1.00 18.04 122 THR A N 1
ATOM 916 C CA . THR A 1 122 ? 25.344 41.631 13.829 1.00 18.45 122 THR A CA 1
ATOM 917 C C . THR A 1 122 ? 25.822 40.608 14.855 1.00 18.64 122 THR A C 1
ATOM 918 O O . THR A 1 122 ? 26.373 40.987 15.889 1.00 18.41 122 THR A O 1
ATOM 922 N N . HIS A 1 123 ? 25.598 39.323 14.560 1.00 18.77 123 HIS A N 1
ATOM 923 C CA . HIS A 1 123 ? 25.967 38.224 15.447 1.00 18.78 123 HIS A CA 1
ATOM 924 C C . HIS A 1 123 ? 27.400 38.363 15.959 1.00 18.49 123 HIS A C 1
ATOM 925 O O . HIS A 1 123 ? 28.335 38.617 15.186 1.00 18.53 123 HIS A O 1
ATOM 932 N N . PHE A 1 124 ? 27.571 38.213 17.268 1.00 17.89 124 PHE A N 1
ATOM 933 C CA . PHE A 1 124 ? 28.867 38.478 17.877 1.00 17.21 124 PHE A CA 1
ATOM 934 C C . PHE A 1 124 ? 29.515 37.248 18.509 1.00 16.96 124 PHE A C 1
ATOM 935 O O . PHE A 1 124 ? 30.441 37.368 19.312 1.00 17.54 124 PHE A O 1
ATOM 943 N N . GLY A 1 125 ? 29.039 36.068 18.117 1.00 16.21 125 GLY A N 1
ATOM 944 C CA . GLY A 1 125 ? 29.605 34.807 18.577 1.00 15.54 125 GLY A CA 1
ATOM 945 C C . GLY A 1 125 ? 29.367 34.589 20.054 1.00 15.37 125 GLY A C 1
ATOM 946 O O . GLY A 1 125 ? 28.281 34.858 20.562 1.00 15.45 125 GLY A O 1
ATOM 947 N N . ILE A 1 126 ? 30.383 34.108 20.758 1.00 15.26 126 ILE A N 1
ATOM 948 C CA . ILE A 1 126 ? 30.220 33.814 22.180 1.00 15.29 126 ILE A CA 1
ATOM 949 C C . ILE A 1 126 ? 30.272 35.049 23.083 1.00 15.43 126 ILE A C 1
ATOM 950 O O . ILE A 1 126 ? 31.201 35.861 22.995 1.00 15.32 126 ILE A O 1
ATOM 955 N N . ALA A 1 127 ? 29.274 35.196 23.950 1.00 15.55 127 ALA A N 1
ATOM 956 C CA . ALA A 1 127 ? 29.240 36.360 24.838 1.00 16.03 127 ALA A CA 1
ATOM 957 C C . ALA A 1 127 ? 30.477 36.362 25.731 1.00 16.36 127 ALA A C 1
ATOM 958 O O . ALA A 1 127 ? 31.080 37.413 25.981 1.00 16.62 127 ALA A O 1
ATOM 960 N N . GLY A 1 128 ? 30.863 35.165 26.171 1.00 16.44 128 GLY A N 1
ATOM 961 C CA . GLY A 1 128 ? 31.997 34.967 27.063 1.00 16.49 128 GLY A CA 1
ATOM 962 C C . GLY A 1 128 ? 33.284 35.598 26.595 1.00 16.67 128 GLY A C 1
ATOM 963 O O . GLY A 1 128 ? 34.136 35.919 27.419 1.00 17.55 128 GLY A O 1
ATOM 964 N N . TYR A 1 129 ? 33.434 35.792 25.287 1.00 16.37 129 TYR A N 1
ATOM 965 C CA . TYR A 1 129 ? 34.689 36.308 24.731 1.00 16.12 129 TYR A CA 1
ATOM 966 C C . TYR A 1 129 ? 34.967 37.712 25.236 1.00 15.88 129 TYR A C 1
ATOM 967 O O . TYR A 1 129 ? 36.077 38.026 25.653 1.00 15.55 129 TYR A O 1
ATOM 976 N N . TYR A 1 130 ? 33.943 38.554 25.195 1.00 15.87 130 TYR A N 1
ATOM 977 C CA . TYR A 1 130 ? 34.082 39.954 25.581 1.00 15.81 130 TYR A CA 1
ATOM 978 C C . TYR A 1 130 ? 34.296 40.094 27.089 1.00 15.99 130 TYR A C 1
ATOM 979 O O . TYR A 1 130 ? 35.055 40.951 27.537 1.00 15.48 130 TYR A O 1
ATOM 988 N N . SER A 1 131 ? 33.663 39.217 27.861 1.00 16.49 131 SER A N 1
ATOM 989 C CA . SER A 1 131 ? 33.874 39.192 29.304 1.00 17.46 131 SER A CA 1
ATOM 990 C C . SER A 1 131 ? 35.298 38.765 29.645 1.00 17.61 131 SER A C 1
ATOM 991 O O . SER A 1 131 ? 35.894 39.282 30.591 1.00 17.68 131 SER A O 1
ATOM 994 N N . LEU A 1 132 ? 35.844 37.834 28.865 1.00 17.86 132 LEU A N 1
ATOM 995 C CA . LEU A 1 132 ? 37.224 37.400 29.059 1.00 18.19 132 LEU A CA 1
ATOM 996 C C . LEU A 1 132 ? 38.217 38.546 28.843 1.00 18.32 132 LEU A C 1
ATOM 997 O O . LEU A 1 132 ? 39.197 38.661 29.573 1.00 18.81 132 LEU A O 1
ATOM 1002 N N . LEU A 1 133 ? 37.957 39.399 27.858 1.00 18.38 133 LEU A N 1
ATOM 1003 C CA . LEU A 1 133 ? 38.802 40.563 27.625 1.00 18.63 133 LEU A CA 1
ATOM 1004 C C . LEU A 1 133 ? 38.900 41.416 28.884 1.00 19.09 133 LEU A C 1
ATOM 1005 O O . LEU A 1 133 ? 39.976 41.898 29.231 1.00 19.81 133 LEU A O 1
ATOM 1010 N N . ALA A 1 134 ? 37.775 41.590 29.571 1.00 19.39 134 ALA A N 1
ATOM 1011 C CA . ALA A 1 134 ? 37.726 42.394 30.782 1.00 19.59 134 ALA A CA 1
ATOM 1012 C C . ALA A 1 134 ? 38.497 41.751 31.938 1.00 19.77 134 ALA A C 1
ATOM 1013 O O . ALA A 1 134 ? 39.252 42.434 32.630 1.00 19.55 134 ALA A O 1
ATOM 1015 N N . ALA A 1 135 ? 38.324 40.443 32.125 1.00 20.04 135 ALA A N 1
ATOM 1016 C CA . ALA A 1 135 ? 39.020 39.714 33.188 1.00 20.79 135 ALA A CA 1
ATOM 1017 C C . ALA A 1 135 ? 40.555 39.711 33.030 1.00 21.65 135 ALA A C 1
ATOM 1018 O O . ALA A 1 135 ? 41.294 39.746 34.029 1.00 21.58 135 ALA A O 1
ATOM 1020 N N . GLN A 1 136 ? 41.028 39.688 31.782 1.00 22.57 136 GLN A N 1
ATOM 1021 C CA . GLN A 1 136 ? 42.465 39.735 31.494 1.00 23.58 136 GLN A CA 1
ATOM 1022 C C . GLN A 1 136 ? 43.107 41.057 31.917 1.00 23.65 136 GLN A C 1
ATOM 1023 O O . GLN A 1 136 ? 44.283 41.078 32.264 1.00 23.45 136 GLN A O 1
ATOM 1029 N N . GLU A 1 137 ? 42.331 42.143 31.860 1.00 24.01 137 GLU A N 1
ATOM 1030 C CA . GLU A 1 137 ? 42.764 43.481 32.285 1.00 24.29 137 GLU A CA 1
ATOM 1031 C C . GLU A 1 137 ? 42.453 43.790 33.754 1.00 23.97 137 GLU A C 1
ATOM 1032 O O . GLU A 1 137 ? 42.510 44.953 34.161 1.00 24.32 137 GLU A O 1
ATOM 1038 N N . GLY A 1 138 ? 42.105 42.775 34.541 1.00 23.44 138 GLY A N 1
ATOM 1039 C CA . GLY A 1 138 ? 41.799 42.982 35.960 1.00 23.00 138 GLY A CA 1
ATOM 1040 C C . GLY A 1 138 ? 40.472 43.679 36.241 1.00 22.83 138 GLY A C 1
ATOM 1041 O O . GLY A 1 138 ? 40.282 44.273 37.308 1.00 22.97 138 GLY A O 1
ATOM 1042 N N . CYS A 1 139 ? 39.549 43.600 35.284 1.00 22.28 139 CYS A N 1
ATOM 1043 C CA . CYS A 1 139 ? 38.197 44.106 35.459 1.00 21.32 139 CYS A CA 1
ATOM 1044 C C . CYS A 1 139 ? 37.178 42.967 35.515 1.00 21.05 139 CYS A C 1
ATOM 1045 O O . CYS A 1 139 ? 37.383 41.908 34.918 1.00 20.57 139 CYS A O 1
ATOM 1048 N N . ILE A 1 140 ? 36.089 43.193 36.250 1.00 20.48 140 ILE A N 1
ATOM 1049 C CA . ILE A 1 140 ? 34.896 42.369 36.138 1.00 19.94 140 ILE A CA 1
ATOM 1050 C C . ILE A 1 140 ? 34.256 42.782 34.826 1.00 19.33 140 ILE A C 1
ATOM 1051 O O . ILE 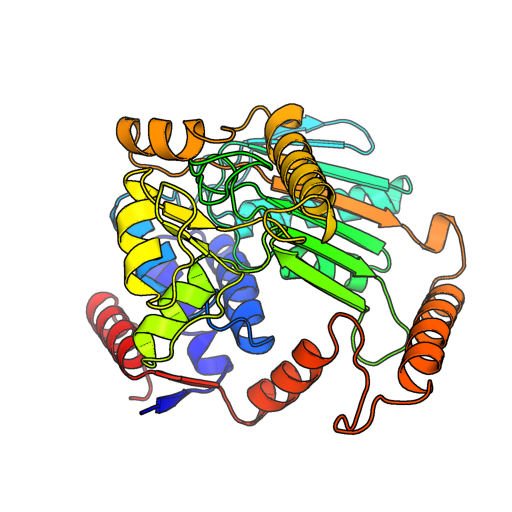A 1 140 ? 34.084 43.974 34.587 1.00 19.68 140 ILE A O 1
ATOM 1056 N N . GLY A 1 141 ? 33.926 41.816 33.972 1.00 18.59 141 GLY A N 1
ATOM 1057 C CA . GLY A 1 141 ? 33.272 42.109 32.697 1.00 17.91 141 GLY A CA 1
ATOM 1058 C C . GLY A 1 141 ? 31.905 41.475 32.539 1.00 17.58 141 GLY A C 1
ATOM 1059 O O . GLY A 1 141 ? 31.753 40.259 32.644 1.00 17.89 141 GLY A O 1
ATOM 1060 N N . ILE A 1 142 ? 30.907 42.306 32.287 1.00 17.10 142 ILE A N 1
ATOM 1061 C CA . ILE A 1 142 ? 29.531 41.852 32.132 1.00 16.92 142 ILE A CA 1
ATOM 1062 C C . ILE A 1 142 ? 29.047 42.312 30.766 1.00 17.26 142 ILE A C 1
ATOM 1063 O O . ILE A 1 142 ? 29.225 43.476 30.396 1.00 17.75 142 ILE A O 1
ATOM 1068 N N . CYS A 1 143 ? 28.452 41.404 30.005 1.00 17.20 143 CYS A N 1
ATOM 1069 C CA . CYS A 1 143 ? 28.046 41.735 28.657 1.00 17.24 143 CYS A CA 1
ATOM 1070 C C . CYS A 1 143 ? 26.934 40.817 28.179 1.00 17.29 143 CYS A C 1
ATOM 1071 O O . CYS A 1 143 ? 26.625 39.817 28.831 1.00 17.36 143 CYS A O 1
ATOM 1074 N N . GLY A 1 144 ? 26.321 41.177 27.053 1.00 17.20 144 GLY A N 1
ATOM 1075 C CA . GLY A 1 144 ? 25.206 40.420 26.497 1.00 16.99 144 GLY A CA 1
ATOM 1076 C C . GLY A 1 144 ? 24.760 40.981 25.158 1.00 17.21 144 GLY A C 1
ATOM 1077 O O . GLY A 1 144 ? 25.278 42.000 24.687 1.00 17.31 144 GLY A O 1
ATOM 1078 N N . THR A 1 145 ? 23.796 40.306 24.543 1.00 17.02 145 THR A N 1
ATOM 1079 C CA . THR A 1 145 ? 23.300 40.675 23.227 1.00 17.05 145 THR A CA 1
ATOM 1080 C C . THR A 1 145 ? 21.852 40.243 23.153 1.00 17.60 145 THR A C 1
ATOM 1081 O O . THR A 1 145 ? 21.469 39.296 23.828 1.00 17.72 145 THR A O 1
ATOM 1085 N N . ASN A 1 146 ? 21.034 40.939 22.371 1.00 18.43 146 ASN A N 1
ATOM 1086 C CA . ASN A 1 146 ? 19.743 40.366 22.016 1.00 19.27 146 ASN A CA 1
ATOM 1087 C C . ASN A 1 146 ? 19.873 39.540 20.738 1.00 20.36 146 ASN A C 1
ATOM 1088 O O . ASN A 1 146 ? 20.936 39.530 20.112 1.00 20.69 146 ASN A O 1
ATOM 1093 N N . ALA A 1 147 ? 18.816 38.819 20.381 1.00 21.57 147 ALA A N 1
ATOM 1094 C CA . ALA A 1 147 ? 18.813 37.954 19.210 1.00 22.74 147 ALA A CA 1
ATOM 1095 C C . ALA A 1 147 ? 17.379 37.813 18.715 1.00 23.86 147 ALA A C 1
ATOM 1096 O O . ALA A 1 147 ? 16.451 38.244 19.401 1.00 24.33 147 ALA A O 1
ATOM 1098 N N . ARG A 1 148 ? 17.191 37.229 17.530 1.00 25.06 148 ARG A N 1
ATOM 1099 C CA . ARG A 1 148 ? 15.848 37.035 16.975 1.00 26.16 148 ARG A CA 1
ATOM 1100 C C . ARG A 1 148 ? 14.961 36.200 17.902 1.00 26.36 148 ARG A C 1
ATOM 1101 O O . ARG A 1 148 ? 15.446 35.297 18.588 1.00 26.90 148 ARG A O 1
ATOM 1109 N N . SER A 1 149 ? 13.670 36.521 17.921 1.00 26.43 149 SER A N 1
ATOM 1110 C CA . SER A 1 149 ? 12.689 35.817 18.742 1.00 26.53 149 SER A CA 1
ATOM 1111 C C . SER A 1 149 ? 12.756 34.294 18.594 1.00 26.85 149 SER A C 1
ATOM 1112 O O . SER A 1 149 ? 12.662 33.751 17.485 1.00 27.04 149 SER A O 1
ATOM 1115 N N . SER A 1 150 ? 12.926 33.623 19.728 1.00 27.01 150 SER A N 1
ATOM 1116 C CA . SER A 1 150 ? 12.912 32.168 19.803 1.00 27.20 150 SER A CA 1
ATOM 1117 C C . SER A 1 150 ? 12.326 31.677 21.131 1.00 27.11 150 SER A C 1
ATOM 1118 O O . SER A 1 150 ? 11.957 30.507 21.254 1.00 27.29 150 SER A O 1
ATOM 1121 N N . VAL A 1 151 ? 12.254 32.574 22.117 1.00 26.91 151 VAL A N 1
ATOM 1122 C CA . VAL A 1 151 ? 11.879 32.222 23.488 1.00 26.79 151 VAL A CA 1
ATOM 1123 C C . VAL A 1 151 ? 10.520 32.824 23.890 1.00 27.07 151 VAL A C 1
ATOM 1124 O O . VAL A 1 151 ? 10.255 34.011 23.645 1.00 26.93 151 VAL A O 1
ATOM 1128 N N . ALA A 1 152 ? 9.671 31.998 24.506 1.00 27.15 152 ALA A N 1
ATOM 1129 C CA . ALA A 1 152 ? 8.373 32.454 25.008 1.00 27.61 152 ALA A CA 1
ATOM 1130 C C . ALA A 1 152 ? 8.477 33.019 26.414 1.00 27.81 152 ALA A C 1
ATOM 1131 O O . ALA A 1 152 ? 9.136 32.431 27.279 1.00 27.99 152 ALA A O 1
ATOM 1133 N N . ALA A 1 153 ? 7.814 34.153 26.631 1.00 27.98 153 ALA A N 1
ATOM 1134 C CA . ALA A 1 153 ? 7.597 34.718 27.965 1.00 28.33 153 ALA A CA 1
ATOM 1135 C C . ALA A 1 153 ? 6.917 33.694 28.879 1.00 28.75 153 ALA A C 1
ATOM 1136 O O . ALA A 1 153 ? 6.437 32.657 28.407 1.00 29.18 153 ALA A O 1
ATOM 1138 N N . THR A 1 154 ? 6.881 33.975 30.183 1.00 28.92 154 THR A N 1
ATOM 1139 C CA . THR A 1 154 ? 6.154 33.117 31.126 1.00 28.76 154 THR A CA 1
ATOM 1140 C C . THR A 1 154 ? 4.656 33.287 30.880 1.00 28.82 154 THR A C 1
ATOM 1141 O O . THR A 1 154 ? 4.143 34.413 30.883 1.00 28.71 154 THR A O 1
ATOM 1145 N N . PHE A 1 155 ? 3.982 32.154 30.657 1.00 28.84 155 PHE A N 1
ATOM 1146 C CA . PHE A 1 155 ? 2.558 32.078 30.265 1.00 28.84 155 PHE A CA 1
ATOM 1147 C C . PHE A 1 155 ? 2.338 32.362 28.773 1.00 29.02 155 PHE A C 1
ATOM 1148 O O . PHE A 1 155 ? 1.197 32.555 28.337 1.00 29.22 155 PHE A O 1
ATOM 1156 N N . GLY A 1 156 ? 3.427 32.378 28.000 1.00 29.01 156 GLY A N 1
ATOM 1157 C CA . GLY A 1 156 ? 3.378 32.712 26.571 1.00 29.19 156 GLY A CA 1
ATOM 1158 C C . GLY A 1 156 ? 3.352 31.476 25.698 1.00 29.45 156 GLY A C 1
ATOM 1159 O O . GLY A 1 156 ? 3.805 30.406 26.115 1.00 29.58 156 GLY A O 1
ATOM 1160 N N . ASP A 1 157 ? 2.817 31.621 24.486 1.00 29.74 157 ASP A N 1
ATOM 1161 C CA . ASP A 1 157 ? 2.610 30.491 23.567 1.00 29.90 157 ASP A CA 1
ATOM 1162 C C . ASP A 1 157 ? 3.197 30.821 22.190 1.00 30.01 157 ASP A C 1
ATOM 1163 O O . ASP A 1 157 ? 2.741 30.316 21.154 1.00 30.50 157 ASP A O 1
ATOM 1168 N N . GLU A 1 158 ? 4.237 31.650 22.198 1.00 29.83 158 GLU A N 1
ATOM 1169 C CA . GLU A 1 158 ? 4.748 32.299 20.996 1.00 29.58 158 GLU A CA 1
ATOM 1170 C C . GLU A 1 158 ? 6.191 32.770 21.247 1.00 29.25 158 GLU A C 1
ATOM 1171 O O . GLU A 1 158 ? 6.472 33.345 22.296 1.00 29.12 158 GLU A O 1
ATOM 1177 N N . PRO A 1 159 ? 7.118 32.509 20.299 1.00 29.02 159 PRO A N 1
ATOM 1178 C CA . PRO A 1 159 ? 8.477 33.048 20.440 1.00 28.52 159 PRO A CA 1
ATOM 1179 C C . PRO A 1 159 ? 8.488 34.573 20.329 1.00 28.14 159 PRO A C 1
ATOM 1180 O O . PRO A 1 159 ? 7.959 35.122 19.352 1.00 28.39 159 PRO A O 1
ATOM 1184 N N . ILE A 1 160 ? 9.086 35.242 21.319 1.00 27.34 160 ILE A N 1
ATOM 1185 C CA . ILE A 1 160 ? 9.168 36.709 21.338 1.00 26.54 160 ILE A CA 1
ATOM 1186 C C . ILE A 1 160 ? 10.561 37.255 21.741 1.00 26.21 160 ILE A C 1
ATOM 1187 O O . ILE A 1 160 ? 11.004 38.296 21.239 1.00 25.95 160 ILE A O 1
ATOM 1192 N N . LEU A 1 161 ? 11.241 36.543 22.635 1.00 25.58 161 LEU A N 1
ATOM 1193 C CA . LEU A 1 161 ? 12.536 36.975 23.151 1.00 24.96 161 LEU A CA 1
ATOM 1194 C C . LEU A 1 161 ? 13.656 36.156 22.528 1.00 24.69 161 LEU A C 1
ATOM 1195 O O . LEU A 1 161 ? 13.485 34.962 22.261 1.00 24.53 161 LEU A O 1
ATOM 1200 N N . GLY A 1 162 ? 14.804 36.790 22.317 1.00 24.17 162 GLY A N 1
ATOM 1201 C CA . GLY A 1 162 ? 15.990 36.062 21.891 1.00 24.03 162 GLY A CA 1
ATOM 1202 C C . GLY A 1 162 ? 16.450 35.120 22.992 1.00 23.97 162 GLY A C 1
ATOM 1203 O O . GLY A 1 162 ? 15.890 35.119 24.093 1.00 24.27 162 GLY A O 1
ATOM 1204 N N . THR A 1 163 ? 17.450 34.299 22.695 1.00 23.35 163 THR A N 1
ATOM 1205 C CA . THR A 1 163 ? 18.057 33.460 23.711 1.00 23.19 163 THR A CA 1
ATOM 1206 C C . THR A 1 163 ? 18.896 34.332 24.651 1.00 23.13 163 THR A C 1
ATOM 1207 O O . THR A 1 163 ? 19.312 33.889 25.726 1.00 23.78 163 THR A O 1
ATOM 1211 N N . ASN A 1 164 ? 19.148 35.566 24.218 1.00 22.49 164 ASN A N 1
ATOM 1212 C CA . ASN A 1 164 ? 19.666 36.637 25.059 1.00 21.64 164 ASN A CA 1
ATOM 1213 C C . ASN A 1 164 ? 20.695 36.204 26.097 1.00 21.19 164 ASN A C 1
ATOM 1214 O O . ASN A 1 164 ? 20.400 36.161 27.294 1.00 20.85 164 ASN A O 1
ATOM 1219 N N . PRO A 1 165 ? 21.918 35.875 25.636 1.00 20.83 165 PRO A N 1
ATOM 1220 C CA . PRO A 1 165 ? 22.916 35.400 26.581 1.00 20.07 165 PRO A CA 1
ATOM 1221 C C . PRO A 1 165 ? 23.484 36.520 27.436 1.00 19.38 165 PRO A C 1
ATOM 1222 O O . PRO A 1 165 ? 23.455 37.696 27.054 1.00 18.58 165 PRO A O 1
ATOM 1226 N N . LEU A 1 166 ? 23.974 36.117 28.602 1.00 18.97 166 LEU A N 1
ATOM 1227 C CA . LEU A 1 166 ? 24.650 36.989 29.538 1.00 18.33 166 LEU A CA 1
ATOM 1228 C C . LEU A 1 166 ? 25.968 36.312 29.851 1.00 18.03 166 LEU A C 1
ATOM 1229 O O . LEU A 1 166 ? 26.000 35.118 30.143 1.00 18.01 166 LEU A O 1
ATOM 1234 N N . ALA A 1 167 ? 27.058 37.062 29.753 1.00 17.90 167 ALA A N 1
ATOM 1235 C CA . ALA A 1 167 ? 28.371 36.557 30.140 1.00 17.86 167 ALA A CA 1
ATOM 1236 C C . ALA A 1 167 ? 28.963 37.449 31.217 1.00 18.10 167 ALA A C 1
ATOM 1237 O O . ALA A 1 167 ? 28.792 38.669 31.175 1.00 18.14 167 ALA A O 1
ATOM 1239 N N . ILE A 1 168 ? 29.633 36.824 32.186 1.00 18.31 168 ILE A N 1
ATOM 1240 C CA . ILE A 1 168 ? 30.257 37.518 33.311 1.00 18.52 168 ILE A CA 1
ATOM 1241 C C . ILE A 1 168 ? 31.659 36.965 33.506 1.00 18.92 168 ILE A C 1
ATOM 1242 O O . ILE A 1 168 ? 31.823 35.775 33.812 1.00 19.13 168 ILE A O 1
ATOM 1247 N N . GLY A 1 169 ? 32.662 37.822 33.315 1.00 19.07 169 GLY A N 1
ATOM 1248 C CA . GLY A 1 169 ? 34.065 37.430 33.482 1.00 19.30 169 GLY A CA 1
ATOM 1249 C C . GLY A 1 169 ? 34.672 38.079 34.712 1.00 19.49 169 GLY A C 1
ATOM 1250 O O . GLY A 1 169 ? 34.602 39.294 34.876 1.00 19.68 169 GLY A O 1
ATOM 1251 N N . ILE A 1 170 ? 35.258 37.272 35.588 1.00 19.48 170 ILE A N 1
ATOM 1252 C CA . ILE A 1 170 ? 35.809 37.777 36.841 1.00 19.59 170 ILE A CA 1
ATOM 1253 C C . ILE A 1 170 ? 37.224 37.244 37.053 1.00 20.35 170 ILE A C 1
ATOM 1254 O O . ILE A 1 170 ? 37.447 36.024 36.982 1.00 20.77 170 ILE A O 1
ATOM 1259 N N . PRO A 1 171 ? 38.192 38.148 37.313 1.00 20.77 171 PRO A N 1
ATOM 1260 C CA . PRO A 1 171 ? 39.571 37.715 37.565 1.00 21.00 171 PRO A CA 1
ATOM 1261 C C . PRO A 1 171 ? 39.662 36.673 38.689 1.00 21.46 171 PRO A C 1
ATOM 1262 O O . PRO A 1 171 ? 38.908 36.737 39.673 1.00 21.25 171 PRO A O 1
ATOM 1266 N N . SER A 1 172 ? 40.576 35.720 38.522 1.00 21.78 172 SER A N 1
ATOM 1267 C CA . SER A 1 172 ? 40.722 34.590 39.434 1.00 22.10 172 SER A CA 1
ATOM 1268 C C . SER A 1 172 ? 42.212 34.367 39.705 1.00 22.52 172 SER A C 1
ATOM 1269 O O . SER A 1 172 ? 43.058 34.842 38.932 1.00 22.95 172 SER A O 1
ATOM 1272 N N . ASP A 1 173 ? 42.548 33.662 40.790 1.00 22.25 173 ASP A N 1
ATOM 1273 C CA . ASP A 1 173 ? 43.959 33.358 41.056 1.00 22.24 173 ASP A CA 1
ATOM 1274 C C . ASP A 1 173 ? 44.302 31.977 40.540 1.00 22.22 173 ASP A C 1
ATOM 1275 O O . ASP A 1 173 ? 45.399 31.472 40.765 1.00 22.66 173 ASP A O 1
ATOM 1280 N N . GLU A 1 174 ? 43.342 31.374 39.850 1.00 21.81 174 GLU A N 1
ATOM 1281 C CA . GLU A 1 174 ? 43.529 30.090 39.213 1.00 21.53 174 GLU A CA 1
ATOM 1282 C C . GLU A 1 174 ? 44.051 30.282 37.782 1.00 21.42 174 GLU A C 1
ATOM 1283 O O . GLU A 1 174 ? 44.325 31.412 37.368 1.00 21.12 174 GLU A O 1
ATOM 1289 N N . ALA A 1 175 ? 44.191 29.183 37.041 1.00 21.33 175 ALA A N 1
ATOM 1290 C CA . ALA A 1 175 ? 44.782 29.208 35.695 1.00 21.46 175 ALA A CA 1
ATOM 1291 C C . ALA A 1 175 ? 43.822 29.765 34.644 1.00 21.65 175 ALA A C 1
ATOM 1292 O O . ALA A 1 175 ? 44.220 30.056 33.519 1.00 21.74 175 ALA A O 1
ATOM 1294 N N . PHE A 1 176 ? 42.555 29.890 35.027 1.00 21.87 176 PHE A N 1
ATOM 1295 C CA . PHE A 1 176 ? 41.491 30.432 34.185 1.00 21.91 176 PHE A CA 1
ATOM 1296 C C . PHE A 1 176 ? 40.638 31.347 35.052 1.00 22.02 176 PHE A C 1
ATOM 1297 O O . PHE A 1 176 ? 40.501 31.094 36.249 1.00 22.38 176 PHE A O 1
ATOM 1305 N N . PRO A 1 177 ? 40.059 32.412 34.462 1.00 22.01 177 PRO A N 1
ATOM 1306 C CA . PRO A 1 177 ? 39.145 33.265 35.236 1.00 21.80 177 PRO A CA 1
ATOM 1307 C C . PRO A 1 177 ? 37.793 32.599 35.444 1.00 21.61 177 PRO A C 1
ATOM 1308 O O . PRO A 1 177 ? 37.471 31.619 34.755 1.00 22.39 177 PRO A O 1
ATOM 1312 N N . TYR A 1 178 ? 37.015 33.114 36.391 1.00 20.63 178 TYR A N 1
ATOM 1313 C CA . TYR A 1 178 ? 35.613 32.775 36.459 1.00 19.68 178 TYR A CA 1
ATOM 1314 C C . TYR A 1 178 ? 34.990 33.336 35.194 1.00 19.59 178 TYR A C 1
ATOM 1315 O O . TYR A 1 178 ? 35.223 34.498 34.837 1.00 19.67 178 TYR A O 1
ATOM 1324 N N . CYS A 1 179 ? 34.212 32.519 34.502 1.00 19.29 179 CYS A N 1
ATOM 1325 C CA . CYS A 1 179 ? 33.511 32.997 33.330 1.00 19.13 179 CYS A CA 1
ATOM 1326 C C . CYS A 1 179 ? 32.195 32.297 33.148 1.00 18.87 179 CYS A C 1
ATOM 1327 O O . CYS A 1 179 ? 32.140 31.197 32.580 1.00 18.65 179 CYS A O 1
ATOM 1330 N N . PHE A 1 180 ? 31.125 32.929 33.621 1.00 18.71 180 PHE A N 1
ATOM 1331 C CA . PHE A 1 180 ? 29.810 32.451 33.245 1.00 18.41 180 PHE A CA 1
ATOM 1332 C C . PHE A 1 180 ? 29.483 32.978 31.852 1.00 18.28 180 PHE A C 1
ATOM 1333 O O . PHE A 1 180 ? 29.747 34.141 31.537 1.00 17.99 180 PHE A O 1
ATOM 1341 N N . ASP A 1 181 ? 28.930 32.104 31.022 1.00 18.05 181 ASP A N 1
ATOM 1342 C CA . ASP A 1 181 ? 28.614 32.452 29.653 1.00 18.29 181 ASP A CA 1
ATOM 1343 C C . ASP A 1 181 ? 27.504 31.556 29.147 1.00 18.27 181 ASP A C 1
ATOM 1344 O O . ASP A 1 181 ? 27.719 30.377 28.905 1.00 18.10 181 ASP A O 1
ATOM 1349 N N . GLY A 1 182 ? 26.311 32.113 28.995 1.00 18.39 182 GLY A N 1
ATOM 1350 C CA . GLY A 1 182 ? 25.177 31.297 28.604 1.00 18.83 182 GLY A CA 1
ATOM 1351 C C . GLY A 1 182 ? 23.899 32.053 28.322 1.00 19.28 182 GLY A C 1
ATOM 1352 O O . GLY A 1 182 ? 23.727 33.208 28.759 1.00 18.99 182 GLY A O 1
ATOM 1353 N N . ALA A 1 183 ? 23.004 31.385 27.592 1.00 19.51 183 ALA A N 1
ATOM 1354 C CA . ALA A 1 183 ? 21.697 31.931 27.259 1.00 20.15 183 ALA A CA 1
ATOM 1355 C C . ALA A 1 183 ? 20.843 32.107 28.502 1.00 20.57 183 ALA A C 1
ATOM 1356 O O . ALA A 1 183 ? 21.029 31.404 29.494 1.00 20.86 183 ALA A O 1
ATOM 1358 N N . THR A 1 184 ? 19.899 33.036 28.450 1.00 21.12 184 THR A N 1
ATOM 1359 C CA . THR A 1 184 ? 18.929 33.173 29.535 1.00 21.79 184 THR A CA 1
ATOM 1360 C C . THR A 1 184 ? 17.756 32.199 29.367 1.00 22.38 184 THR A C 1
ATOM 1361 O O . THR A 1 184 ? 16.944 32.032 30.275 1.00 22.75 184 THR A O 1
ATOM 1365 N N . SER A 1 185 ? 17.664 31.572 28.195 1.00 22.96 185 SER A N 1
ATOM 1366 C CA . SER A 1 185 ? 16.833 30.381 28.010 1.00 23.43 185 SER A CA 1
ATOM 1367 C C . SER A 1 185 ? 17.645 29.146 28.426 1.00 23.96 185 SER A C 1
ATOM 1368 O O . SER A 1 185 ? 18.885 29.176 28.399 1.00 23.98 185 SER A O 1
ATOM 1371 N N . ILE A 1 186 ? 16.965 28.069 28.818 1.00 24.39 186 ILE A N 1
ATOM 1372 C CA . ILE A 1 186 ? 17.668 26.841 29.206 1.00 25.26 186 ILE A CA 1
ATOM 1373 C C . ILE A 1 186 ? 18.646 26.417 28.101 1.00 25.94 186 ILE A C 1
ATOM 1374 O O . ILE A 1 186 ? 19.819 26.159 28.366 1.00 26.11 186 ILE A O 1
ATOM 1379 N N . SER A 1 187 ? 18.146 26.372 26.867 1.00 26.76 187 SER A N 1
ATOM 1380 C CA . SER A 1 187 ? 18.944 26.026 25.699 1.00 27.58 187 SER A CA 1
ATOM 1381 C C . SER A 1 187 ? 18.946 27.149 24.657 1.00 28.23 187 SER A C 1
ATOM 1382 O O . SER A 1 187 ? 17.958 27.883 24.530 1.00 27.97 187 SER A O 1
ATOM 1385 N N . PRO A 1 188 ? 20.078 27.308 23.937 1.00 29.17 188 PRO A N 1
ATOM 1386 C CA . PRO A 1 188 ? 20.126 28.102 22.699 1.00 29.98 188 PRO A CA 1
ATOM 1387 C C . PRO A 1 188 ? 19.659 27.294 21.473 1.00 30.71 188 PRO A C 1
ATOM 1388 O O . PRO A 1 188 ? 19.534 26.069 21.547 1.00 30.48 188 PRO A O 1
ATOM 1392 N N . THR A 1 189 ? 19.386 27.979 20.363 1.00 31.78 189 THR A N 1
ATOM 1393 C CA . THR A 1 189 ? 18.939 27.305 19.137 1.00 32.77 189 THR A CA 1
ATOM 1394 C C . THR A 1 189 ? 20.051 26.421 18.553 1.00 33.58 189 THR A C 1
ATOM 1395 O O . THR A 1 189 ? 19.778 25.351 18.010 1.00 33.93 189 THR A O 1
ATOM 1399 N N . GLY A 1 190 ? 21.299 26.873 18.677 1.00 34.32 190 GLY A N 1
ATOM 1400 C CA . GLY A 1 190 ? 22.463 26.148 18.173 1.00 35.08 190 GLY A CA 1
ATOM 1401 C C . GLY A 1 190 ? 22.638 24.743 18.717 1.00 35.86 190 GLY A C 1
ATOM 1402 O O . GLY A 1 190 ? 23.144 23.863 18.019 1.00 35.80 190 GLY A O 1
ATOM 1403 N N . ARG A 1 191 ? 22.222 24.528 19.964 1.00 36.74 191 ARG A N 1
ATOM 1404 C CA . ARG A 1 191 ? 22.241 23.194 20.563 1.00 37.69 191 ARG A CA 1
ATOM 1405 C C . ARG A 1 191 ? 21.254 22.269 19.833 1.00 38.64 191 ARG A C 1
ATOM 1406 O O . ARG A 1 191 ? 21.484 21.063 19.715 1.00 38.74 191 ARG A O 1
ATOM 1414 N N . PHE A 1 192 ? 20.163 22.850 19.337 1.00 39.82 192 PHE A N 1
ATOM 1415 C CA . PHE A 1 192 ? 19.184 22.118 18.539 1.00 41.01 192 PHE A CA 1
ATOM 1416 C C . PHE A 1 192 ? 19.747 21.712 17.162 1.00 42.06 192 PHE A C 1
ATOM 1417 O O . PHE A 1 192 ? 19.592 20.564 16.748 1.00 42.10 192 PHE A O 1
ATOM 1425 N N . GLU A 1 193 ? 20.418 22.644 16.483 1.00 43.45 193 GLU A N 1
ATOM 1426 C CA . GLU A 1 193 ? 21.120 22.368 15.217 1.00 44.99 193 GLU A CA 1
ATOM 1427 C C . GLU A 1 193 ? 22.135 21.244 15.408 1.00 45.77 193 GLU A C 1
ATOM 1428 O O . GLU A 1 193 ? 22.343 20.419 14.520 1.00 45.89 193 GLU A O 1
ATOM 1434 N N . LYS A 1 194 ? 22.760 21.240 16.583 1.00 46.93 194 LYS A N 1
ATOM 1435 C CA . LYS A 1 194 ? 23.761 20.262 16.976 1.00 48.00 194 LYS A CA 1
ATOM 1436 C C . LYS A 1 194 ? 23.109 18.898 17.148 1.00 48.72 194 LYS A C 1
ATOM 1437 O O . LYS A 1 194 ? 23.584 17.902 16.605 1.00 48.97 194 LYS A O 1
ATOM 1443 N N . TYR A 1 195 ? 22.008 18.858 17.894 1.00 49.66 195 TYR A N 1
ATOM 1444 C CA . TYR A 1 195 ? 21.306 17.601 18.170 1.00 50.45 195 TYR A CA 1
ATOM 1445 C C . TYR A 1 195 ? 20.672 16.938 16.925 1.00 50.95 195 TYR A C 1
ATOM 1446 O O . TYR A 1 195 ? 20.591 15.707 16.857 1.00 51.02 195 TYR A O 1
ATOM 1455 N N . VAL A 1 196 ? 20.238 17.746 15.954 1.00 51.38 196 VAL A N 1
ATOM 1456 C CA . VAL A 1 196 ? 19.827 17.229 14.651 1.00 52.06 196 VAL A CA 1
ATOM 1457 C C . VAL A 1 196 ? 21.014 16.546 13.962 1.00 52.73 196 VAL A C 1
ATOM 1458 O O . VAL A 1 196 ? 20.901 15.394 13.520 1.00 52.67 196 VAL A O 1
ATOM 1462 N N . ARG A 1 197 ? 22.145 17.256 13.896 1.00 53.40 197 ARG A N 1
ATOM 1463 C CA . ARG A 1 197 ? 23.345 16.772 13.209 1.00 54.12 197 ARG A CA 1
ATOM 1464 C C . ARG A 1 197 ? 23.786 15.385 13.676 1.00 54.47 197 ARG A C 1
ATOM 1465 O O . ARG A 1 197 ? 24.040 14.507 12.850 1.00 54.56 197 ARG A O 1
ATOM 1473 N N . MET A 1 198 ? 23.872 15.188 14.990 1.00 54.82 198 MET A N 1
ATOM 1474 C CA . MET A 1 198 ? 24.292 13.892 15.530 1.00 55.20 198 MET A CA 1
ATOM 1475 C C . MET A 1 198 ? 23.121 12.949 15.852 1.00 55.14 198 MET A C 1
ATOM 1476 O O . MET A 1 198 ? 23.325 11.852 16.382 1.00 55.37 198 MET A O 1
ATOM 1481 N N . GLY A 1 199 ? 21.906 13.377 15.515 1.00 54.96 199 GLY A N 1
ATOM 1482 C CA . GLY A 1 199 ? 20.706 12.554 15.691 1.00 54.68 199 GLY A CA 1
ATOM 1483 C C . GLY A 1 199 ? 20.426 12.096 17.116 1.00 54.41 199 GLY A C 1
ATOM 1484 O O . GLY A 1 199 ? 20.260 10.898 17.373 1.00 54.42 199 GLY A O 1
ATOM 1485 N N . LYS A 1 200 ? 20.393 13.047 18.047 1.00 53.95 200 LYS A N 1
ATOM 1486 C CA . LYS A 1 200 ? 19.951 12.770 19.412 1.00 53.33 200 LYS A CA 1
ATOM 1487 C C . LYS A 1 200 ? 18.631 13.497 19.649 1.00 52.95 200 LYS A C 1
ATOM 1488 O O . LYS A 1 200 ? 18.293 14.433 18.918 1.00 52.81 200 LYS A O 1
ATOM 1490 N N . THR A 1 201 ? 17.876 13.053 20.650 1.00 52.33 201 THR A N 1
ATOM 1491 C CA . THR A 1 201 ? 16.680 13.775 21.066 1.00 51.79 201 THR A CA 1
ATOM 1492 C C . THR A 1 201 ? 17.032 14.801 22.136 1.00 51.45 201 THR A C 1
ATOM 1493 O O . THR A 1 201 ? 18.009 14.637 22.877 1.00 51.70 201 THR A O 1
ATOM 1497 N N . VAL A 1 202 ? 16.241 15.850 22.220 1.00 50.71 202 VAL A N 1
ATOM 1498 C CA . VAL A 1 202 ? 16.456 16.899 23.167 1.00 50.04 202 VAL A CA 1
ATOM 1499 C C . VAL A 1 202 ? 15.639 16.717 24.421 1.00 49.73 202 VAL A C 1
ATOM 1500 O O . VAL A 1 202 ? 14.671 16.026 24.436 1.00 49.74 202 VAL A O 1
ATOM 1504 N N . ASP A 1 203 ? 16.051 17.359 25.492 1.00 49.18 203 ASP A N 1
ATOM 1505 C CA . ASP A 1 203 ? 15.336 17.258 26.722 1.00 48.59 203 ASP A CA 1
ATOM 1506 C C . ASP A 1 203 ? 13.975 17.863 26.574 1.00 48.13 203 ASP A C 1
ATOM 1507 O O . ASP A 1 203 ? 13.760 18.659 25.699 1.00 48.24 203 ASP A O 1
ATOM 1512 N N . LYS A 1 204 ? 13.067 17.473 27.452 1.00 47.37 204 LYS A N 1
ATOM 1513 C CA . LYS A 1 204 ? 11.680 17.868 27.400 1.00 46.55 204 LYS A CA 1
ATOM 1514 C C . LYS A 1 204 ? 11.426 19.262 27.877 1.00 45.95 204 LYS A C 1
ATOM 1515 O O . LYS A 1 204 ? 10.431 19.848 27.538 1.00 45.80 204 LYS A O 1
ATOM 1517 N N . SER A 1 205 ? 12.337 19.783 28.682 1.00 45.18 205 SER A N 1
ATOM 1518 C CA . SER A 1 205 ? 12.199 21.098 29.257 1.00 44.20 205 SER A CA 1
ATOM 1519 C C . SER A 1 205 ? 12.628 22.217 28.334 1.00 43.41 205 SER A C 1
ATOM 1520 O O . SER A 1 205 ? 12.231 23.322 28.529 1.00 43.24 205 SER A O 1
ATOM 1523 N N . TRP A 1 206 ? 13.426 21.924 27.329 1.00 42.18 206 TRP A N 1
ATOM 1524 C CA . TRP A 1 206 ? 13.973 22.965 26.491 1.00 41.35 206 TRP A CA 1
ATOM 1525 C C . TRP A 1 206 ? 12.982 23.727 25.621 1.00 41.31 206 TRP A C 1
ATOM 1526 O O . TRP A 1 206 ? 13.064 24.911 25.469 1.00 41.26 206 TRP A O 1
ATOM 1537 N N . ALA A 1 207 ? 12.036 23.037 25.043 1.00 41.24 207 ALA A N 1
ATOM 1538 C CA . ALA A 1 207 ? 11.154 23.658 24.057 1.00 41.01 207 ALA A CA 1
ATOM 1539 C C . ALA A 1 207 ? 9.762 23.032 24.016 1.00 40.97 207 ALA A C 1
ATOM 1540 O O . ALA A 1 207 ? 9.519 21.978 24.603 1.00 40.85 207 ALA A O 1
ATOM 1542 N N . SER A 1 208 ? 8.849 23.705 23.321 1.00 41.01 208 SER A N 1
ATOM 1543 C CA . SER A 1 208 ? 7.472 23.256 23.193 1.00 40.93 2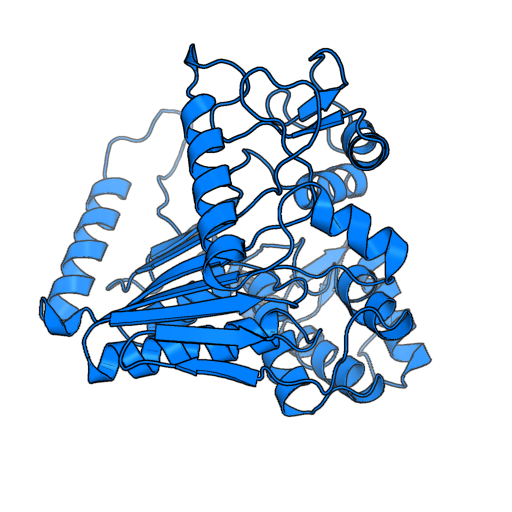08 SER A CA 1
ATOM 1544 C C . SER A 1 208 ? 6.880 23.676 21.853 1.00 41.43 208 SER A C 1
ATOM 1545 O O . SER A 1 208 ? 7.283 24.693 21.276 1.00 41.41 208 SER A O 1
ATOM 1548 N N . MET A 1 209 ? 5.944 22.874 21.348 1.00 41.95 209 MET A N 1
ATOM 1549 C CA . MET A 1 209 ? 5.168 23.246 20.171 1.00 42.59 209 MET A CA 1
ATOM 1550 C C . MET A 1 209 ? 4.110 24.230 20.640 1.00 42.84 209 MET A C 1
ATOM 1551 O O . MET A 1 209 ? 3.809 24.283 21.828 1.00 42.90 209 MET A O 1
ATOM 1556 N N . LYS A 1 210 ? 3.565 25.021 19.719 1.00 43.40 210 LYS A N 1
ATOM 1557 C CA . LYS A 1 210 ? 2.422 25.878 20.023 1.00 44.05 210 LYS A CA 1
ATOM 1558 C C . LYS A 1 210 ? 1.395 25.047 20.792 1.00 44.56 210 LYS A C 1
ATOM 1559 O O . LYS A 1 210 ? 1.099 23.908 20.411 1.00 44.61 210 LYS A O 1
ATOM 1565 N N . GLY A 1 211 ? 0.886 25.602 21.891 1.00 45.12 211 GLY A N 1
ATOM 1566 C CA . GLY A 1 211 ? -0.033 24.877 22.774 1.00 45.63 211 GLY A CA 1
ATOM 1567 C C . GLY A 1 211 ? 0.621 24.239 23.986 1.00 45.97 211 GLY A C 1
ATOM 1568 O O . GLY A 1 211 ? -0.067 23.746 24.878 1.00 46.08 211 GLY A O 1
ATOM 1569 N N . GLY A 1 212 ? 1.950 24.232 24.014 1.00 46.45 212 GLY A N 1
ATOM 1570 C CA . GLY A 1 212 ? 2.698 23.798 25.197 1.00 47.11 212 GLY A CA 1
ATOM 1571 C C . GLY A 1 212 ? 3.153 22.349 25.249 1.00 47.59 212 GLY A C 1
ATOM 1572 O O . GLY A 1 212 ? 3.693 21.909 26.267 1.00 47.71 212 GLY A O 1
ATOM 1573 N N . LYS A 1 213 ? 2.937 21.607 24.165 1.00 48.00 213 LYS A N 1
ATOM 1574 C CA . LYS A 1 213 ? 3.380 20.219 24.085 1.00 48.45 213 LYS A CA 1
ATOM 1575 C C . LYS A 1 213 ? 4.911 20.171 23.967 1.00 48.37 213 LYS A C 1
ATOM 1576 O O . LYS A 1 213 ? 5.473 20.751 23.039 1.00 48.40 213 LYS A O 1
ATOM 1582 N N . PRO A 1 214 ? 5.588 19.479 24.906 1.00 48.41 214 PRO A N 1
ATOM 1583 C CA . PRO A 1 214 ? 7.058 19.420 24.894 1.00 48.42 214 PRO A CA 1
ATOM 1584 C C . PRO A 1 214 ? 7.614 18.870 23.576 1.00 48.41 214 PRO A C 1
ATOM 1585 O O . PRO A 1 214 ? 6.965 18.045 22.931 1.00 48.68 214 PRO A O 1
ATOM 1589 N N . ILE A 1 215 ? 8.800 19.329 23.184 1.00 48.25 215 ILE A N 1
ATOM 1590 C CA . ILE A 1 215 ? 9.456 18.849 21.968 1.00 48.05 215 ILE A CA 1
ATOM 1591 C C . ILE A 1 215 ? 10.581 17.864 22.299 1.00 48.37 215 ILE A C 1
ATOM 1592 O O . ILE A 1 215 ? 11.419 18.130 23.162 1.00 48.45 215 ILE A O 1
ATOM 1597 N N . GLU A 1 216 ? 10.563 16.715 21.626 1.00 48.73 216 GLU A N 1
ATOM 1598 C CA . GLU A 1 216 ? 11.615 15.708 21.745 1.00 49.17 216 GLU A CA 1
ATOM 1599 C C . GLU A 1 216 ? 12.489 15.675 20.494 1.00 48.90 216 GLU A C 1
ATOM 1600 O O . GLU A 1 216 ? 13.652 15.290 20.560 1.00 48.88 216 GLU A O 1
ATOM 1606 N N . ASP A 1 217 ? 11.923 16.082 19.361 1.00 48.77 217 ASP A N 1
ATOM 1607 C CA . ASP A 1 217 ? 12.639 16.093 18.091 1.00 48.74 217 ASP A CA 1
ATOM 1608 C C . ASP A 1 217 ? 13.148 17.499 17.773 1.00 48.55 217 ASP A C 1
ATOM 1609 O O . ASP A 1 217 ? 12.346 18.394 17.479 1.00 48.58 217 ASP A O 1
ATOM 1614 N N . PRO A 1 218 ? 14.486 17.691 17.800 1.00 48.25 218 PRO A N 1
ATOM 1615 C CA . PRO A 1 218 ? 15.103 19.005 17.583 1.00 47.87 218 PRO A CA 1
ATOM 1616 C C . PRO A 1 218 ? 14.644 19.723 16.313 1.00 47.78 218 PRO A C 1
ATOM 1617 O O . PRO A 1 218 ? 14.599 20.957 16.298 1.00 47.96 218 PRO A O 1
ATOM 1621 N N . LYS A 1 219 ? 14.292 18.967 15.272 1.00 47.60 219 LYS A N 1
ATOM 1622 C CA . LYS A 1 219 ? 13.866 19.555 13.992 1.00 47.49 219 LYS A CA 1
ATOM 1623 C C . LYS A 1 219 ? 12.566 20.358 14.110 1.00 47.30 219 LYS A C 1
ATOM 1624 O O . LYS A 1 219 ? 12.393 21.371 13.423 1.00 47.15 219 LYS A O 1
ATOM 1626 N N . GLU A 1 220 ? 11.670 19.903 14.985 1.00 47.24 220 GLU A N 1
ATOM 1627 C CA . GLU A 1 220 ? 10.359 20.529 15.172 1.00 47.41 220 GLU A CA 1
ATOM 1628 C C . GLU A 1 220 ? 10.462 21.993 15.607 1.00 47.12 220 GLU A C 1
ATOM 1629 O O . GLU A 1 220 ? 9.767 22.861 15.061 1.00 47.04 220 GLU A O 1
ATOM 1635 N N . LEU A 1 221 ? 11.338 22.258 16.579 1.00 46.66 221 LEU A N 1
ATOM 1636 C CA . LEU A 1 221 ? 11.596 23.619 17.044 1.00 46.03 221 LEU A CA 1
ATOM 1637 C C . LEU A 1 221 ? 12.206 24.493 15.946 1.00 45.80 221 LEU A C 1
ATOM 1638 O O . LEU A 1 221 ? 11.707 25.589 15.665 1.00 45.63 221 LEU A O 1
ATOM 1643 N N . LEU A 1 222 ? 13.281 23.995 15.337 1.00 45.36 222 LEU A N 1
ATOM 1644 C CA . LEU A 1 222 ? 14.042 24.752 14.345 1.00 45.13 222 LEU A CA 1
ATOM 1645 C C . LEU A 1 222 ? 13.215 25.218 13.153 1.00 45.23 222 LEU A C 1
ATOM 1646 O O . LEU A 1 222 ? 13.463 26.294 12.604 1.00 45.41 222 LEU A O 1
ATOM 1651 N N . GLU A 1 223 ? 12.237 24.405 12.763 1.00 45.23 223 GLU A N 1
ATOM 1652 C CA . GLU A 1 223 ? 11.412 24.697 11.594 1.00 45.35 223 GLU A CA 1
ATOM 1653 C C . GLU A 1 223 ? 10.218 25.580 11.923 1.00 44.69 223 GLU A C 1
ATOM 1654 O O . GLU A 1 223 ? 9.807 26.401 11.094 1.00 44.74 223 GLU A O 1
ATOM 1660 N N . ASN A 1 224 ? 9.673 25.404 13.131 1.00 43.83 224 ASN A N 1
ATOM 1661 C CA . ASN A 1 224 ? 8.421 26.043 13.529 1.00 42.63 224 ASN A CA 1
ATOM 1662 C C . ASN A 1 224 ? 8.573 27.358 14.288 1.00 42.23 224 ASN A C 1
ATOM 1663 O O . ASN A 1 224 ? 7.659 28.191 14.261 1.00 42.28 224 ASN A O 1
ATOM 1668 N N . TYR A 1 225 ? 9.715 27.552 14.956 1.00 41.54 225 TYR A N 1
ATOM 1669 C CA . TYR A 1 225 ? 9.947 28.791 15.713 1.00 40.71 225 TYR A CA 1
ATOM 1670 C C . TYR A 1 225 ? 10.046 30.031 14.816 1.00 40.83 225 TYR A C 1
ATOM 1671 O O . TYR A 1 225 ? 9.566 31.096 15.213 1.00 40.80 225 TYR A O 1
ATOM 1680 N N . PRO A 1 226 ? 10.655 29.907 13.609 1.00 40.76 226 PRO A N 1
ATOM 1681 C CA . PRO A 1 226 ? 10.617 31.073 12.711 1.00 40.72 226 PRO A CA 1
ATOM 1682 C C . PRO A 1 226 ? 9.219 31.334 12.164 1.00 40.63 226 PRO A C 1
ATOM 1683 O O . PRO A 1 226 ? 8.929 32.457 11.756 1.00 40.69 226 PRO A O 1
ATOM 1687 N N . LYS A 1 227 ? 8.367 30.306 12.172 1.00 40.68 227 LYS A N 1
ATOM 1688 C CA . LYS A 1 227 ? 6.957 30.431 11.767 1.00 40.85 227 LYS A CA 1
ATOM 1689 C C . LYS A 1 227 ? 6.059 30.962 12.904 1.00 40.58 227 LYS A C 1
ATOM 1690 O O . LYS A 1 227 ? 4.855 31.191 12.707 1.00 40.57 227 LYS A O 1
ATOM 1696 N N . GLY A 1 228 ? 6.640 31.132 14.094 1.00 40.09 228 GLY A N 1
ATOM 1697 C CA . GLY A 1 228 ? 5.888 31.541 15.285 1.00 39.14 228 GLY A CA 1
ATOM 1698 C C . GLY A 1 228 ? 5.026 30.433 15.873 1.00 38.60 228 GLY A C 1
ATOM 1699 O O . GLY A 1 228 ? 4.076 30.709 16.612 1.00 38.59 228 GLY A O 1
ATOM 1700 N N . LYS A 1 229 ? 5.361 29.181 15.557 1.00 37.95 229 LYS A N 1
ATOM 1701 C CA . LYS A 1 229 ? 4.548 28.029 15.970 1.00 37.54 229 LYS A CA 1
ATOM 1702 C C . LYS A 1 229 ? 5.272 27.063 16.932 1.00 36.97 229 LYS A C 1
ATOM 1703 O O . LYS A 1 229 ? 4.730 26.016 17.292 1.00 37.19 229 LYS A O 1
ATOM 1705 N N . ALA A 1 230 ? 6.489 27.425 17.336 1.00 36.09 230 ALA A N 1
ATOM 1706 C CA . ALA A 1 230 ? 7.229 26.734 18.403 1.00 35.21 230 ALA A CA 1
ATOM 1707 C C . ALA A 1 230 ? 8.131 27.735 19.116 1.00 34.62 230 ALA A C 1
ATOM 1708 O O . ALA A 1 230 ? 8.369 28.834 18.606 1.00 34.55 230 ALA A O 1
ATOM 1710 N N . TYR A 1 231 ? 8.638 27.355 20.287 1.00 33.74 231 TYR A N 1
ATOM 1711 C CA . TYR A 1 231 ? 9.435 28.269 21.104 1.00 32.90 231 TYR A CA 1
ATOM 1712 C C . TYR A 1 231 ? 10.283 27.561 22.162 1.00 32.33 231 TYR A C 1
ATOM 1713 O O . TYR A 1 231 ? 9.957 26.448 22.591 1.00 32.10 231 TYR A O 1
ATOM 1722 N N . LEU A 1 232 ? 11.377 28.213 22.560 1.00 31.73 232 LEU A N 1
ATOM 1723 C CA . LEU A 1 232 ? 12.217 27.773 23.683 1.00 31.05 232 LEU A CA 1
ATOM 1724 C C . LEU A 1 232 ? 11.696 28.334 25.015 1.00 30.62 232 LEU A C 1
ATOM 1725 O O . LEU A 1 232 ? 11.064 29.394 25.050 1.00 30.39 232 LEU A O 1
ATOM 1730 N N . HIS A 1 233 ? 11.960 27.619 26.106 1.00 30.22 233 HIS A N 1
ATOM 1731 C CA . HIS A 1 233 ? 11.596 28.096 27.451 1.00 29.87 233 HIS A CA 1
ATOM 1732 C C . HIS A 1 233 ? 12.731 28.884 28.088 1.00 29.37 233 HIS A C 1
ATOM 1733 O O . HIS A 1 233 ? 13.904 28.608 27.819 1.00 29.60 233 HIS A O 1
ATOM 1740 N N . PRO A 1 234 ? 12.392 29.862 28.944 1.00 28.73 234 PRO A N 1
ATOM 1741 C CA . PRO A 1 234 ? 13.431 30.549 29.709 1.00 28.44 234 PRO A CA 1
ATOM 1742 C C . PRO A 1 234 ? 14.052 29.618 30.749 1.00 28.15 234 PRO A C 1
ATOM 1743 O O . PRO A 1 234 ? 13.473 28.575 31.070 1.00 27.95 234 PRO A O 1
ATOM 1747 N N . LEU A 1 235 ? 15.222 29.984 31.266 1.00 27.98 235 LEU A N 1
ATOM 1748 C CA . LEU A 1 235 ? 15.741 29.326 32.468 1.00 27.90 235 LEU A CA 1
ATOM 1749 C C . LEU A 1 235 ? 14.658 29.341 33.576 1.00 27.97 235 LEU A C 1
ATOM 1750 O O . LEU A 1 235 ? 14.116 30.394 33.932 1.00 27.59 235 LEU A O 1
ATOM 1755 N N . GLY A 1 236 ? 14.319 28.158 34.075 1.00 28.03 236 GLY A N 1
ATOM 1756 C CA . GLY A 1 236 ? 13.215 28.018 35.016 1.00 28.48 236 GLY A CA 1
ATOM 1757 C C . GLY A 1 236 ? 12.000 27.344 34.400 1.00 28.64 236 GLY A C 1
ATOM 1758 O O . GLY A 1 236 ? 11.016 27.080 35.092 1.00 28.96 236 GLY A O 1
ATOM 1759 N N . GLY A 1 237 ? 12.061 27.074 33.098 1.00 28.57 237 GLY A N 1
ATOM 1760 C CA . GLY A 1 237 ? 10.999 26.345 32.411 1.00 28.42 237 GLY A CA 1
ATOM 1761 C C . GLY A 1 237 ? 9.780 27.191 32.113 1.00 28.39 237 GLY A C 1
ATOM 1762 O O . GLY A 1 237 ? 9.890 28.371 31.777 1.00 28.40 237 GLY A O 1
ATOM 1763 N N . SER A 1 238 ? 8.605 26.585 32.227 1.00 28.47 238 SER A N 1
ATOM 1764 C CA . SER A 1 238 ? 7.361 27.267 31.861 1.00 28.57 238 SER A CA 1
ATOM 1765 C C . SER A 1 238 ? 6.478 27.572 33.058 1.00 28.66 238 SER A C 1
ATOM 1766 O O . SER A 1 238 ? 5.608 28.430 32.968 1.00 28.62 238 SER A O 1
ATOM 1769 N N . ASP A 1 239 ? 6.709 26.872 34.166 1.00 29.06 239 ASP A N 1
ATOM 1770 C CA . ASP A 1 239 ? 5.967 27.105 35.405 1.00 29.92 239 ASP A CA 1
ATOM 1771 C C . ASP A 1 239 ? 6.757 27.976 36.379 1.00 29.99 239 ASP A C 1
ATOM 1772 O O . ASP A 1 239 ? 7.971 27.790 36.563 1.00 29.65 239 ASP A O 1
ATOM 1777 N N . GLU A 1 240 ? 6.044 28.908 37.012 1.00 30.09 240 GLU A N 1
ATOM 1778 C CA . GLU A 1 240 ? 6.595 29.760 38.065 1.00 30.44 240 GLU A CA 1
ATOM 1779 C C . GLU A 1 240 ? 7.170 28.916 39.192 1.00 30.45 240 GLU A C 1
ATOM 1780 O O . GLU A 1 240 ? 8.119 29.326 39.878 1.00 30.21 240 GLU A O 1
ATOM 1786 N N . VAL A 1 241 ? 6.586 27.731 39.360 1.00 30.34 241 VAL A N 1
ATOM 1787 C CA . VAL A 1 241 ? 6.966 26.827 40.430 1.00 30.30 241 VAL A CA 1
ATOM 1788 C C . VAL A 1 241 ? 8.437 26.390 40.306 1.00 29.95 241 VAL A C 1
ATOM 1789 O O . VAL A 1 241 ? 9.125 26.223 41.311 1.00 30.28 241 VAL A O 1
ATOM 1793 N N . SER A 1 242 ? 8.918 26.244 39.074 1.00 29.29 242 SER A N 1
ATOM 1794 C CA . SER A 1 242 ? 10.297 25.832 38.843 1.00 28.71 242 SER A CA 1
ATOM 1795 C C . SER A 1 242 ? 11.221 27.039 38.643 1.00 28.41 242 SER A C 1
ATOM 1796 O O . SER A 1 242 ? 12.437 26.875 38.547 1.00 28.43 242 SER A O 1
ATOM 1799 N N . GLY A 1 243 ? 10.637 28.239 38.582 1.00 27.89 243 GLY A N 1
ATOM 1800 C CA . GLY A 1 243 ? 11.403 29.484 38.484 1.00 27.13 243 GLY A CA 1
ATOM 1801 C C . GLY A 1 243 ? 11.371 30.193 37.138 1.00 26.80 243 GLY A C 1
ATOM 1802 O O . GLY A 1 243 ? 12.178 31.097 36.891 1.00 26.96 243 GLY A O 1
ATOM 1803 N N . SER A 1 244 ? 10.434 29.797 36.276 1.00 26.16 244 SER A N 1
ATOM 1804 C CA . SER A 1 244 ? 10.290 30.348 34.919 1.00 25.37 244 SER A CA 1
ATOM 1805 C C . SER A 1 244 ? 10.391 31.855 34.835 1.00 24.77 244 SER A C 1
ATOM 1806 O O . SER A 1 244 ? 11.086 32.387 33.978 1.00 24.72 244 SER A O 1
ATOM 1809 N N . HIS A 1 245 ? 9.663 32.529 35.716 1.00 24.27 245 HIS A N 1
ATOM 1810 C CA . HIS A 1 245 ? 9.583 33.990 35.740 1.00 23.81 245 HIS A CA 1
ATOM 1811 C C . HIS A 1 245 ? 10.942 34.658 35.891 1.00 23.62 245 HIS A C 1
ATOM 1812 O O . HIS A 1 245 ? 11.156 35.771 35.398 1.00 23.87 245 HIS A O 1
ATOM 1819 N N . LYS A 1 246 ? 11.864 33.967 36.554 1.00 23.04 246 LYS A N 1
ATOM 1820 C CA . LYS A 1 246 ? 13.203 34.499 36.761 1.00 22.42 246 LYS A CA 1
ATOM 1821 C C . LYS A 1 246 ? 14.019 34.535 35.458 1.00 22.27 246 LYS A C 1
ATOM 1822 O O . LYS A 1 246 ? 14.456 35.608 35.039 1.00 22.54 246 LYS A O 1
ATOM 1828 N N . GLY A 1 247 ? 14.199 33.390 34.803 1.00 21.83 247 GLY A N 1
ATOM 1829 C CA . GLY A 1 247 ? 14.904 33.352 33.519 1.00 21.42 247 GLY A CA 1
ATOM 1830 C C . GLY A 1 247 ? 14.277 34.321 32.528 1.00 21.53 247 GLY A C 1
ATOM 1831 O O . GLY A 1 247 ? 14.981 35.058 31.824 1.00 21.41 247 GLY A O 1
ATOM 1832 N N . TYR A 1 248 ? 12.946 34.332 32.494 1.00 21.30 248 TYR A N 1
ATOM 1833 C CA . TYR A 1 248 ? 12.186 35.254 31.654 1.00 21.33 248 TYR A CA 1
ATOM 1834 C C . TYR A 1 248 ? 12.526 36.725 31.954 1.00 21.24 248 TYR A C 1
ATOM 1835 O O . TYR A 1 248 ? 12.842 37.485 31.034 1.00 22.03 248 TYR A O 1
ATOM 1844 N N . CYS A 1 249 ? 12.494 37.121 33.225 1.00 20.60 249 CYS A N 1
ATOM 1845 C CA . CYS A 1 249 ? 12.888 38.481 33.610 1.00 20.03 249 CYS A CA 1
ATOM 1846 C C . CYS A 1 249 ? 14.337 38.799 33.271 1.00 19.48 249 CYS A C 1
ATOM 1847 O O . CYS A 1 249 ? 14.642 39.917 32.850 1.00 19.27 249 CYS A O 1
ATOM 1850 N N . LEU A 1 250 ? 15.219 37.817 33.449 1.00 19.01 250 LEU A N 1
ATOM 1851 C CA . LEU A 1 250 ? 16.640 37.992 33.133 1.00 18.77 250 LEU A CA 1
ATOM 1852 C C . LEU A 1 250 ? 16.866 38.172 31.626 1.00 18.34 250 LEU A C 1
ATOM 1853 O O . LEU A 1 250 ? 17.638 39.034 31.208 1.00 17.99 250 LEU A O 1
ATOM 1858 N N . SER A 1 251 ? 16.169 37.359 30.834 1.00 18.09 251 SER A N 1
ATOM 1859 C CA . SER A 1 251 ? 16.092 37.508 29.380 1.00 17.87 251 SER A CA 1
ATOM 1860 C C . SER A 1 251 ? 15.702 38.944 28.999 1.00 17.55 251 SER A C 1
ATOM 1861 O O . SER A 1 251 ? 16.367 39.577 28.177 1.00 17.30 251 SER A O 1
ATOM 1864 N N . GLU A 1 252 ? 14.645 39.467 29.618 1.00 17.08 252 GLU A N 1
ATOM 1865 C CA . GLU A 1 252 ? 14.225 40.840 29.335 1.00 16.73 252 GLU A CA 1
ATOM 1866 C C . GLU A 1 252 ? 15.286 41.873 29.734 1.00 16.72 252 GLU A C 1
ATOM 1867 O O . GLU A 1 252 ? 15.530 42.835 28.988 1.00 17.02 252 GLU A O 1
ATOM 1873 N N . PHE A 1 253 ? 15.905 41.667 30.901 1.00 16.26 253 PHE A N 1
ATOM 1874 C CA . PHE A 1 253 ? 17.033 42.479 31.353 1.00 15.57 253 PHE A CA 1
ATOM 1875 C C . PHE A 1 253 ? 18.051 42.607 30.231 1.00 15.67 253 PHE A C 1
ATOM 1876 O O . PHE A 1 253 ? 18.402 43.716 29.820 1.00 15.75 253 PHE A O 1
ATOM 1884 N N . VAL A 1 254 ? 18.489 41.467 29.708 1.00 15.67 254 VAL A N 1
ATOM 1885 C CA . VAL A 1 254 ? 19.450 41.449 28.615 1.00 15.62 254 VAL A CA 1
ATOM 1886 C C . VAL A 1 254 ? 18.953 42.274 27.418 1.00 16.21 254 VAL A C 1
ATOM 1887 O O . VAL A 1 254 ? 19.688 43.117 26.884 1.00 16.25 254 VAL A O 1
ATOM 1891 N N . GLU A 1 255 ? 17.699 42.046 27.039 1.00 16.29 255 GLU A N 1
ATOM 1892 C CA . GLU A 1 255 ? 17.068 42.742 25.928 1.00 16.82 255 GLU A CA 1
ATOM 1893 C C . GLU A 1 255 ? 17.109 44.266 26.086 1.00 16.91 255 GLU A C 1
ATOM 1894 O O . GLU A 1 255 ? 17.493 44.988 25.152 1.00 16.90 255 GLU A O 1
ATOM 1900 N N . ILE A 1 256 ? 16.703 44.747 27.263 1.00 16.72 256 ILE A N 1
ATOM 1901 C CA . ILE A 1 256 ? 16.653 46.184 27.550 1.00 16.21 256 ILE A CA 1
ATOM 1902 C C . ILE A 1 256 ? 18.048 46.788 27.526 1.00 16.61 256 ILE A C 1
ATOM 1903 O O . ILE A 1 256 ? 18.263 47.825 26.908 1.00 17.16 256 ILE A O 1
ATOM 1908 N N . MET A 1 257 ? 18.997 46.123 28.177 1.00 16.71 257 MET A N 1
ATOM 1909 C CA . MET A 1 257 ? 20.392 46.565 28.182 1.00 16.71 257 MET A CA 1
ATOM 1910 C C . MET A 1 257 ? 20.970 46.605 26.770 1.00 16.85 257 MET A C 1
ATOM 1911 O O . MET A 1 257 ? 21.796 47.461 26.458 1.00 16.93 257 MET A O 1
ATOM 1916 N N . SER A 1 258 ? 20.543 45.667 25.925 1.00 17.08 258 SER A N 1
ATOM 1917 C CA . SER A 1 258 ? 21.084 45.544 24.568 1.00 17.19 258 SER A CA 1
ATOM 1918 C C . SER A 1 258 ? 20.451 46.523 23.595 1.00 17.26 258 SER A C 1
ATOM 1919 O O . SER A 1 258 ? 21.150 47.040 22.732 1.00 17.29 258 SER A O 1
ATOM 1922 N N . SER A 1 259 ? 19.150 46.805 23.753 1.00 17.42 259 SER A N 1
ATOM 1923 C CA . SER A 1 259 ? 18.422 47.671 22.799 1.00 17.51 259 SER A CA 1
ATOM 1924 C C . SER A 1 259 ? 18.045 49.092 23.267 1.00 17.38 259 SER A C 1
ATOM 1925 O O . SER A 1 259 ? 18.091 50.037 22.479 1.00 17.38 259 SER A O 1
ATOM 1928 N N . CYS A 1 260 ? 17.681 49.249 24.535 1.00 17.13 260 CYS A N 1
ATOM 1929 C CA . CYS A 1 260 ? 17.059 50.497 24.979 1.00 16.92 260 CYS A CA 1
ATOM 1930 C C . CYS A 1 260 ? 18.021 51.653 25.138 1.00 17.14 260 CYS A C 1
ATOM 1931 O O . CYS A 1 260 ? 17.629 52.814 24.991 1.00 17.17 260 CYS A O 1
ATOM 1934 N N . LEU A 1 261 ? 19.278 51.341 25.436 1.00 17.28 261 LEU A N 1
ATOM 1935 C CA . LEU A 1 261 ? 20.281 52.378 25.621 1.00 17.46 261 LEU A CA 1
ATOM 1936 C C . LEU A 1 261 ? 20.906 52.824 24.295 1.00 18.12 261 LEU A C 1
ATOM 1937 O O . LEU A 1 261 ? 21.226 53.989 24.125 1.00 18.94 261 LEU A O 1
ATOM 1942 N N . SER A 1 262 ? 21.039 51.909 23.347 1.00 18.91 262 SER A N 1
ATOM 1943 C CA . SER A 1 262 ? 21.627 52.211 22.040 1.00 19.75 262 SER A CA 1
ATOM 1944 C C . SER A 1 262 ? 20.602 52.482 20.916 1.00 20.59 262 SER A C 1
ATOM 1945 O O . SER A 1 262 ? 20.997 52.862 19.810 1.00 21.00 262 SER A O 1
ATOM 1948 N N . ILE A 1 263 ? 19.310 52.283 21.199 1.00 20.80 263 ILE A N 1
ATOM 1949 C CA . ILE A 1 263 ? 18.224 52.322 20.193 1.00 21.26 263 ILE A CA 1
ATOM 1950 C C . ILE A 1 263 ? 18.380 51.262 19.076 1.00 21.93 263 ILE A C 1
ATOM 1951 O O . ILE A 1 263 ? 18.394 51.584 17.882 1.00 22.42 263 ILE A O 1
ATOM 1956 N N . ALA A 1 264 ? 18.484 49.999 19.478 1.00 22.20 264 ALA A N 1
ATOM 1957 C CA . ALA A 1 264 ? 18.593 48.876 18.540 1.00 22.18 264 ALA A CA 1
ATOM 1958 C C . ALA A 1 264 ? 17.245 48.218 18.379 1.00 22.24 264 ALA A C 1
ATOM 1959 O O . ALA A 1 264 ? 16.364 48.409 19.219 1.00 22.50 264 ALA A O 1
ATOM 1961 N N . ASN A 1 265 ? 17.087 47.436 17.313 1.00 22.30 265 ASN A N 1
ATOM 1962 C CA . ASN A 1 265 ? 15.921 46.571 17.163 1.00 22.58 265 ASN A CA 1
ATOM 1963 C C . ASN A 1 265 ? 15.755 45.674 18.386 1.00 22.96 265 ASN A C 1
ATOM 1964 O O . ASN A 1 265 ? 16.741 45.174 18.949 1.00 22.72 265 ASN A O 1
ATOM 1969 N N . PHE A 1 266 ? 14.509 45.479 18.798 1.00 23.49 266 PHE A N 1
ATOM 1970 C CA . PHE A 1 266 ? 14.206 44.625 19.946 1.00 24.30 266 PHE A CA 1
ATOM 1971 C C . PHE A 1 266 ? 13.117 43.619 19.603 1.00 24.70 266 PHE A C 1
ATOM 1972 O O . PHE A 1 266 ? 12.257 43.894 18.755 1.00 24.82 266 PHE A O 1
ATOM 1980 N N . LEU A 1 267 ? 13.171 42.455 20.254 1.00 24.95 267 LEU A N 1
ATOM 1981 C CA . LEU A 1 267 ? 12.141 41.421 20.117 1.00 25.30 267 LEU A CA 1
ATOM 1982 C C . LEU A 1 267 ? 11.832 41.080 18.649 1.00 25.82 267 LEU A C 1
ATOM 1983 O O . LEU A 1 267 ? 12.744 40.945 17.840 1.00 26.02 267 LEU A O 1
ATOM 1988 N N . ASN A 1 268 ? 10.547 40.954 18.322 1.00 26.74 268 ASN A N 1
ATOM 1989 C CA . ASN A 1 268 ? 10.069 40.667 16.960 1.00 27.43 268 ASN A CA 1
ATOM 1990 C C . ASN A 1 268 ? 10.617 41.582 15.850 1.00 27.88 268 ASN A C 1
ATOM 1991 O O . ASN A 1 268 ? 10.644 41.182 14.692 1.00 27.91 268 ASN A O 1
ATOM 1996 N N . HIS A 1 269 ? 11.052 42.794 16.198 1.00 28.44 269 HIS A N 1
ATOM 1997 C CA . HIS A 1 269 ? 11.573 43.737 15.198 1.00 29.19 269 HIS A CA 1
ATOM 1998 C C . HIS A 1 269 ? 12.876 43.289 14.546 1.00 29.27 269 HIS A C 1
ATOM 1999 O O . HIS A 1 269 ? 13.184 43.711 13.441 1.00 29.63 269 HIS A O 1
ATOM 2006 N N . ILE A 1 270 ? 13.651 42.447 15.220 1.00 29.49 270 ILE A N 1
ATOM 2007 C CA . ILE A 1 270 ? 14.892 41.957 14.625 1.00 29.55 270 ILE A CA 1
ATOM 2008 C C . ILE A 1 270 ? 14.589 41.199 13.318 1.00 30.22 270 ILE A C 1
ATOM 2009 O O . ILE A 1 270 ? 15.088 41.576 12.254 1.00 30.09 270 ILE A O 1
ATOM 2014 N N . GLU A 1 271 ? 13.755 40.161 13.410 1.00 30.84 271 GLU A N 1
ATOM 2015 C CA . GLU A 1 271 ? 13.356 39.364 12.257 1.00 31.86 271 GLU A CA 1
ATOM 2016 C C . GLU A 1 271 ? 12.556 40.176 11.234 1.00 32.42 271 GLU A C 1
ATOM 2017 O O . GLU A 1 271 ? 12.811 40.090 10.024 1.00 32.72 271 GLU A O 1
ATOM 2023 N N . GLU A 1 272 ? 11.605 40.970 11.724 1.00 32.83 272 GLU A N 1
ATOM 2024 C CA . GLU A 1 272 ? 10.769 41.822 10.868 1.00 33.05 272 GLU A CA 1
ATOM 2025 C C . GLU A 1 272 ? 11.570 42.789 9.998 1.00 33.25 272 GLU A C 1
ATOM 2026 O O . GLU A 1 272 ? 11.273 42.935 8.809 1.00 33.43 272 GLU A O 1
ATOM 2032 N N . GLU A 1 273 ? 12.577 43.438 10.587 1.00 33.29 273 GLU A N 1
ATOM 2033 C CA . GLU A 1 273 ? 13.439 44.365 9.846 1.00 33.34 273 GLU A CA 1
ATOM 2034 C C . GLU A 1 273 ? 14.439 43.645 8.922 1.00 33.31 273 GLU A C 1
ATOM 2035 O O . GLU A 1 273 ? 14.913 44.243 7.947 1.00 32.99 273 GLU A O 1
ATOM 2041 N N . LYS A 1 274 ? 14.759 42.382 9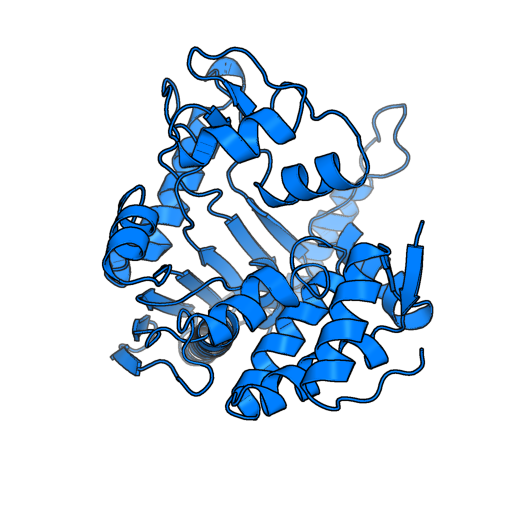.233 1.00 33.24 274 LYS A N 1
ATOM 2042 C CA . LYS A 1 274 ? 15.576 41.548 8.342 1.00 33.50 274 LYS A CA 1
ATOM 2043 C C . LYS A 1 274 ? 14.778 41.167 7.085 1.00 33.85 274 LYS A C 1
ATOM 2044 O O . LYS A 1 274 ? 15.341 41.083 5.986 1.00 34.01 274 LYS A O 1
ATOM 2050 N N . GLU A 1 275 ? 13.471 40.951 7.247 1.00 33.91 275 GLU A N 1
ATOM 2051 C CA . GLU A 1 275 ? 12.583 40.692 6.109 1.00 33.88 275 GLU A CA 1
ATOM 2052 C C . GLU A 1 275 ? 12.445 41.903 5.181 1.00 33.33 275 GLU A C 1
ATOM 2053 O O . GLU A 1 275 ? 12.192 41.737 3.995 1.00 33.53 275 GLU A O 1
ATOM 2059 N N . LYS A 1 276 ? 12.627 43.107 5.719 1.00 32.79 276 LYS A N 1
ATOM 2060 C CA . LYS A 1 276 ? 12.584 44.341 4.923 1.00 32.32 276 LYS A CA 1
ATOM 2061 C C . LYS A 1 276 ? 13.938 44.716 4.325 1.00 31.88 276 LYS A C 1
ATOM 2062 O O . LYS A 1 276 ? 14.010 45.116 3.174 1.00 32.17 276 LYS A O 1
ATOM 2068 N N . SER A 1 277 ? 15.001 44.610 5.120 1.00 31.38 277 SER A N 1
ATOM 2069 C CA . SER A 1 277 ? 16.316 45.142 4.750 1.00 30.69 277 SER A CA 1
ATOM 2070 C C . SER A 1 277 ? 17.318 44.071 4.297 1.00 30.35 277 SER A C 1
ATOM 2071 O O . SER A 1 277 ? 18.342 44.397 3.690 1.00 30.21 277 SER A O 1
ATOM 2074 N N . GLY A 1 278 ? 17.040 42.811 4.623 1.00 29.67 278 GLY A N 1
ATOM 2075 C CA . GLY A 1 278 ? 17.946 41.715 4.299 1.00 29.15 278 GLY A CA 1
ATOM 2076 C C . GLY A 1 278 ? 19.008 41.425 5.352 1.00 28.78 278 GLY A C 1
ATOM 2077 O O . GLY A 1 278 ? 19.760 40.470 5.208 1.00 28.95 278 GLY A O 1
ATOM 2078 N N . LYS A 1 279 ? 19.052 42.236 6.413 1.00 28.28 279 LYS A N 1
ATOM 2079 C CA . LYS A 1 279 ? 20.112 42.185 7.425 1.00 27.78 279 LYS A CA 1
ATOM 2080 C C . LYS A 1 279 ? 19.564 42.049 8.856 1.00 27.37 279 LYS A C 1
ATOM 2081 O O . LYS A 1 279 ? 18.651 42.789 9.243 1.00 27.45 279 LYS A O 1
ATOM 2087 N N . PHE A 1 280 ? 20.122 41.114 9.636 1.00 26.59 280 PHE A N 1
ATOM 2088 C CA . PHE A 1 280 ? 19.832 41.017 11.077 1.00 25.64 280 PHE A CA 1
ATOM 2089 C C . PHE A 1 280 ? 20.569 42.110 11.820 1.00 25.33 280 PHE A C 1
ATOM 2090 O O . PHE A 1 280 ? 21.789 42.045 11.951 1.00 25.53 280 PHE A O 1
ATOM 2098 N N . SER A 1 281 ? 19.826 43.112 12.299 1.00 24.68 281 SER A N 1
ATOM 2099 C CA . SER A 1 281 ? 20.408 44.246 13.011 1.00 23.88 281 SER A CA 1
ATOM 2100 C C . SER A 1 281 ? 20.065 44.142 14.499 1.00 23.45 281 SER A C 1
ATOM 2101 O O . SER A 1 281 ? 18.891 44.114 14.867 1.00 23.26 281 SER A O 1
ATOM 2104 N N . LEU A 1 282 ? 21.114 44.085 15.330 1.00 22.81 282 LEU A N 1
ATOM 2105 C CA . LEU A 1 282 ? 21.043 43.692 16.754 1.00 21.62 282 LEU A CA 1
ATOM 2106 C C . LEU A 1 282 ? 21.715 44.714 17.668 1.00 20.66 282 LEU A C 1
ATOM 2107 O O . LEU A 1 282 ? 22.464 45.578 17.205 1.00 20.62 282 LEU A O 1
ATOM 2112 N N . GLY A 1 283 ? 21.473 44.578 18.970 1.00 19.43 283 GLY A N 1
ATOM 2113 C CA . GLY A 1 283 ? 22.176 45.361 19.972 1.00 18.26 283 GLY A CA 1
ATOM 2114 C C . GLY A 1 283 ? 23.038 44.509 20.893 1.00 17.93 283 GLY A C 1
ATOM 2115 O O . GLY A 1 283 ? 22.845 43.280 20.989 1.00 17.92 283 GLY A O 1
ATOM 2116 N N . HIS A 1 284 ? 23.993 45.169 21.557 1.00 16.91 284 HIS A N 1
ATOM 2117 C CA . HIS A 1 284 ? 24.896 44.550 22.528 1.00 15.87 284 HIS A CA 1
ATOM 2118 C C . HIS A 1 284 ? 25.181 45.556 23.639 1.00 15.54 284 HIS A C 1
ATOM 2119 O O . HIS A 1 284 ? 25.098 46.770 23.417 1.00 15.88 284 HIS A O 1
ATOM 2126 N N . PHE A 1 285 ? 25.554 45.059 24.816 1.00 14.94 285 PHE A N 1
ATOM 2127 C CA . PHE A 1 285 ? 26.089 45.913 25.885 1.00 14.85 285 PHE A CA 1
ATOM 2128 C C . PHE A 1 285 ? 27.338 45.299 26.500 1.00 15.11 285 PHE A C 1
ATOM 2129 O O . PHE A 1 285 ? 27.493 44.069 26.510 1.00 15.34 285 PHE A O 1
ATOM 2137 N N . PHE A 1 286 ? 28.215 46.165 27.012 1.00 14.66 286 PHE A N 1
ATOM 2138 C CA . PHE A 1 286 ? 29.488 45.751 27.599 1.00 14.09 286 PHE A CA 1
ATOM 2139 C C . PHE A 1 286 ? 29.808 46.620 28.802 1.00 14.25 286 PHE A C 1
ATOM 2140 O O . PHE A 1 286 ? 29.914 47.847 28.679 1.00 13.97 286 PHE A O 1
ATOM 2148 N N . ILE A 1 287 ? 29.946 45.970 29.958 1.00 14.35 287 ILE A N 1
ATOM 2149 C CA . ILE A 1 287 ? 30.250 46.644 31.211 1.00 14.73 287 ILE A CA 1
ATOM 2150 C C . ILE A 1 287 ? 31.602 46.172 31.728 1.00 15.07 287 ILE A C 1
ATOM 2151 O O . ILE A 1 287 ? 31.881 44.980 31.731 1.00 15.31 287 ILE A O 1
ATOM 2156 N N . ALA A 1 288 ? 32.432 47.117 32.162 1.00 15.49 288 ALA A N 1
ATOM 2157 C CA . ALA A 1 288 ? 33.711 46.806 32.799 1.00 15.85 288 ALA A CA 1
ATOM 2158 C C . ALA A 1 288 ? 33.850 47.537 34.143 1.00 16.10 288 ALA A C 1
ATOM 2159 O O . ALA A 1 288 ? 33.593 48.737 34.243 1.00 16.21 288 ALA A O 1
ATOM 2161 N N . ILE A 1 289 ? 34.242 46.795 35.171 1.00 16.10 289 ILE A N 1
ATOM 2162 C CA . ILE A 1 289 ? 34.398 47.337 36.516 1.00 16.26 289 ILE A CA 1
ATOM 2163 C C . ILE A 1 289 ? 35.842 47.128 36.956 1.00 17.08 289 ILE A C 1
ATOM 2164 O O . ILE A 1 289 ? 36.321 45.997 37.011 1.00 17.03 289 ILE A O 1
ATOM 2169 N N . ASN A 1 290 ? 36.525 48.223 37.272 1.00 17.97 290 ASN A N 1
ATOM 2170 C CA . ASN A 1 290 ? 37.926 48.165 37.653 1.00 18.94 290 ASN A CA 1
ATOM 2171 C C . ASN A 1 290 ? 38.087 47.741 39.104 1.00 19.39 290 ASN A C 1
ATOM 2172 O O . ASN A 1 290 ? 37.815 48.517 40.019 1.00 19.31 290 ASN A O 1
ATOM 2177 N N . VAL A 1 291 ? 38.537 46.505 39.293 1.00 20.10 291 VAL A N 1
ATOM 2178 C CA . VAL A 1 291 ? 38.720 45.914 40.616 1.00 21.13 291 VAL A CA 1
ATOM 2179 C C . VAL A 1 291 ? 39.628 46.750 41.546 1.00 22.49 291 VAL A C 1
ATOM 2180 O O . VAL A 1 291 ? 39.269 47.004 42.714 1.00 22.44 291 VAL A O 1
ATOM 2184 N N . GLU A 1 292 ? 40.776 47.197 41.026 1.00 23.54 292 GLU A N 1
ATOM 2185 C CA . GLU A 1 292 ? 41.775 47.872 41.856 1.00 24.88 292 GLU A CA 1
ATOM 2186 C C . GLU A 1 292 ? 41.262 49.180 42.500 1.00 24.79 292 GLU A C 1
ATOM 2187 O O . GLU A 1 292 ? 41.851 49.666 43.464 1.00 24.64 292 GLU A O 1
ATOM 2193 N N . CYS A 1 293 ? 40.153 49.718 41.984 1.00 24.95 293 CYS A N 1
ATOM 2194 C CA . CYS A 1 293 ? 39.441 50.837 42.630 1.00 25.08 293 CYS A CA 1
ATOM 2195 C C . CYS A 1 293 ? 38.843 50.469 43.995 1.00 25.29 293 CYS A C 1
ATOM 2196 O O . CYS A 1 293 ? 38.585 51.352 44.823 1.00 25.45 293 CYS A O 1
ATOM 2199 N N . PHE A 1 294 ? 38.635 49.168 44.216 1.00 25.20 294 PHE A N 1
ATOM 2200 C CA . PHE A 1 294 ? 37.985 48.650 45.419 1.00 25.08 294 PHE A CA 1
ATOM 2201 C C . PHE A 1 294 ? 38.960 47.988 46.366 1.00 25.32 294 PHE A C 1
ATOM 2202 O O . PHE A 1 294 ? 38.954 48.260 47.563 1.00 25.60 294 PHE A O 1
ATOM 2210 N N . ARG A 1 295 ? 39.766 47.086 45.810 1.00 25.50 295 ARG A N 1
ATOM 2211 C CA . ARG A 1 295 ? 40.658 46.227 46.560 1.00 25.28 295 ARG A CA 1
ATOM 2212 C C . ARG A 1 295 ? 41.848 45.894 45.669 1.00 26.00 295 ARG A C 1
ATOM 2213 O O . ARG A 1 295 ? 41.744 45.963 44.437 1.00 25.87 295 ARG A O 1
ATOM 2221 N N . ASP A 1 296 ? 42.974 45.563 46.309 1.00 26.69 296 ASP A N 1
ATOM 2222 C CA . ASP A 1 296 ? 44.145 44.973 45.665 1.00 27.15 296 ASP A CA 1
ATOM 2223 C C . ASP A 1 296 ? 43.715 43.831 44.744 1.00 27.04 296 ASP A C 1
ATOM 2224 O O . ASP A 1 296 ? 42.902 42.991 4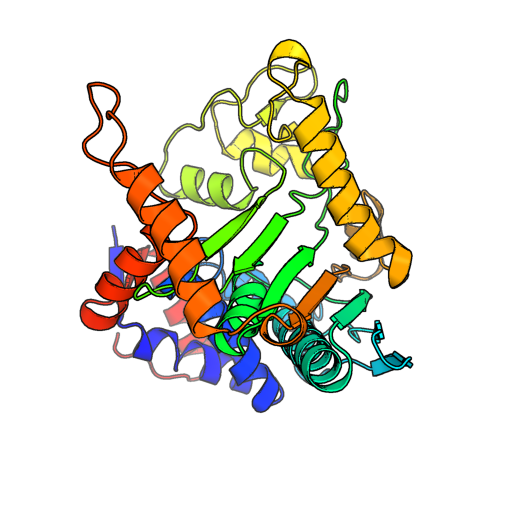5.147 1.00 27.33 296 ASP A O 1
ATOM 2229 N N . LEU A 1 297 ? 44.266 43.791 43.530 1.00 26.71 297 LEU A N 1
ATOM 2230 C CA . LEU A 1 297 ? 43.863 42.788 42.533 1.00 26.74 297 LEU A CA 1
ATOM 2231 C C . LEU A 1 297 ? 44.160 41.347 42.938 1.00 26.78 297 LEU A C 1
ATOM 2232 O O . LEU A 1 297 ? 43.291 40.475 42.834 1.00 26.60 297 LEU A O 1
ATOM 2237 N N . ASN A 1 298 ? 45.385 41.101 43.397 1.00 27.10 298 ASN A N 1
ATOM 2238 C CA . ASN A 1 298 ? 45.800 39.753 43.792 1.00 27.32 298 ASN A CA 1
ATOM 2239 C C . ASN A 1 298 ? 45.075 39.265 45.024 1.00 27.44 298 ASN A C 1
ATOM 2240 O O . ASN A 1 298 ? 44.778 38.074 45.144 1.00 27.44 298 ASN A O 1
ATOM 2245 N N . GLU A 1 299 ? 44.777 40.193 45.928 1.00 27.71 299 GLU A N 1
ATOM 2246 C CA . GLU A 1 299 ? 44.020 39.871 47.126 1.00 28.33 299 GLU A CA 1
ATOM 2247 C C . GLU A 1 299 ? 42.594 39.478 46.720 1.00 27.77 299 GLU A C 1
ATOM 2248 O O . GLU A 1 299 ? 42.043 38.505 47.250 1.00 28.09 299 GLU A O 1
ATOM 2254 N N . PHE A 1 300 ? 42.029 40.215 45.755 1.00 26.93 300 PHE A N 1
ATOM 2255 C CA . PHE A 1 300 ? 40.728 39.897 45.151 1.00 26.16 300 PHE A CA 1
ATOM 2256 C C . PHE A 1 300 ? 40.736 38.572 44.385 1.00 25.61 300 PHE A C 1
ATOM 2257 O O . PHE A 1 300 ? 39.833 37.746 44.566 1.00 25.07 300 PHE A O 1
ATOM 2265 N N . LYS A 1 301 ? 41.740 38.375 43.526 1.00 24.97 301 LYS A N 1
ATOM 2266 C CA . LYS A 1 301 ? 41.896 37.091 42.820 1.00 24.89 301 LYS A CA 1
ATOM 2267 C C . LYS A 1 301 ? 41.912 35.914 43.791 1.00 24.72 301 LYS A C 1
ATOM 2268 O O . LYS A 1 301 ? 41.305 34.874 43.521 1.00 25.03 301 LYS A O 1
ATOM 2274 N N . LYS A 1 302 ? 42.607 36.095 44.914 1.00 24.20 302 LYS A N 1
ATOM 2275 C CA . LYS A 1 302 ? 42.716 35.100 45.973 1.00 23.95 302 LYS A CA 1
ATOM 2276 C C . LYS A 1 302 ? 41.337 34.770 46.576 1.00 23.22 302 LYS A C 1
ATOM 2277 O O . LYS A 1 302 ? 40.984 33.602 46.772 1.00 23.04 302 LYS A O 1
ATOM 2283 N N . ASN A 1 303 ? 40.553 35.807 46.842 1.00 22.37 303 ASN A N 1
ATOM 2284 C CA . ASN A 1 303 ? 39.227 35.641 47.414 1.00 21.42 303 ASN A CA 1
ATOM 2285 C C . ASN A 1 303 ? 38.298 34.830 46.478 1.00 21.48 303 ASN A C 1
ATOM 2286 O O . ASN A 1 303 ? 37.604 33.910 46.926 1.00 21.42 303 ASN A O 1
ATOM 2291 N N . VAL A 1 304 ? 38.312 35.160 45.183 1.00 21.48 304 VAL A N 1
ATOM 2292 C CA . VAL A 1 304 ? 37.528 34.442 44.168 1.00 21.18 304 VAL A CA 1
ATOM 2293 C C . VAL A 1 304 ? 37.927 32.964 44.108 1.00 21.74 304 VAL A C 1
ATOM 2294 O O . VAL A 1 304 ? 37.066 32.067 44.133 1.00 21.59 304 VAL A O 1
ATOM 2298 N N . GLY A 1 305 ? 39.236 32.719 44.052 1.00 22.17 305 GLY A N 1
ATOM 2299 C CA . GLY A 1 305 ? 39.779 31.363 44.125 1.00 22.71 305 GLY A CA 1
ATOM 2300 C C . GLY A 1 305 ? 39.317 30.621 45.366 1.00 23.14 305 GLY A C 1
ATOM 2301 O O . GLY A 1 305 ? 38.873 29.477 45.275 1.00 23.38 305 GLY A O 1
ATOM 2302 N N . ASP A 1 306 ? 39.418 31.273 46.525 1.00 23.42 306 ASP A N 1
ATOM 2303 C CA . ASP A 1 306 ? 38.927 30.694 47.769 1.00 23.86 306 ASP A CA 1
ATOM 2304 C C . ASP A 1 306 ? 37.456 30.280 47.675 1.00 24.02 306 ASP A C 1
ATOM 2305 O O . ASP A 1 306 ? 37.081 29.218 48.192 1.00 24.15 306 ASP A O 1
ATOM 2310 N N . ILE A 1 307 ? 36.629 31.112 47.035 1.00 23.74 307 ILE A N 1
ATOM 2311 C CA . ILE A 1 307 ? 35.214 30.774 46.829 1.00 23.75 307 ILE A CA 1
ATOM 2312 C C . ILE A 1 307 ? 35.099 29.505 45.972 1.00 24.30 307 ILE A C 1
ATOM 2313 O O . ILE A 1 307 ? 34.427 28.550 46.364 1.00 24.56 307 ILE A O 1
ATOM 2318 N N . ASN A 1 308 ? 35.791 29.494 44.832 1.00 24.71 308 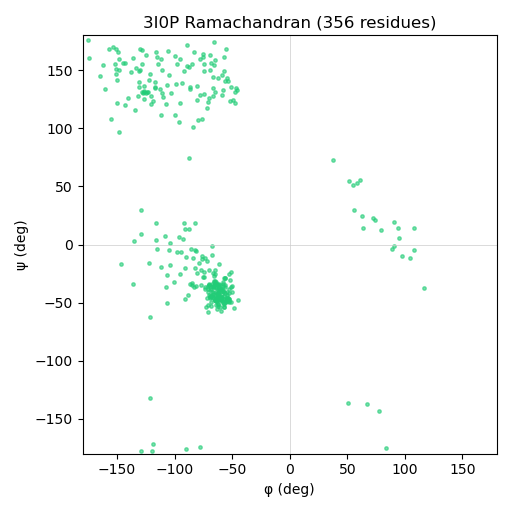ASN A N 1
ATOM 2319 C CA . ASN A 1 308 ? 35.841 28.336 43.939 1.00 25.01 308 ASN A CA 1
ATOM 2320 C C . ASN A 1 308 ? 36.343 27.071 44.624 1.00 25.66 308 ASN A C 1
ATOM 2321 O O . ASN A 1 308 ? 35.735 25.994 44.492 1.00 25.90 308 ASN A O 1
ATOM 2326 N N . ARG A 1 309 ? 37.442 27.202 45.366 1.00 26.22 309 ARG A N 1
ATOM 2327 C CA . ARG A 1 309 ? 38.029 26.055 46.055 1.00 26.95 309 ARG A CA 1
ATOM 2328 C C . ARG A 1 309 ? 37.103 25.484 47.118 1.00 27.40 309 ARG A C 1
ATOM 2329 O O . ARG A 1 309 ? 36.986 24.263 47.247 1.00 27.76 309 ARG A O 1
ATOM 2337 N N . THR A 1 310 ? 36.437 26.372 47.857 1.00 27.85 310 THR A N 1
ATOM 2338 C CA . THR A 1 310 ? 35.454 25.975 48.857 1.00 27.97 310 THR A CA 1
ATOM 2339 C C . THR A 1 310 ? 34.310 25.237 48.193 1.00 28.44 310 THR A C 1
ATOM 2340 O O . THR A 1 310 ? 33.894 24.181 48.665 1.00 28.19 310 THR A O 1
ATOM 2344 N N . LEU A 1 311 ? 33.818 25.801 47.095 1.00 29.54 311 LEU A N 1
ATOM 2345 C CA . LEU A 1 311 ? 32.692 25.223 46.363 1.00 30.66 311 LEU A CA 1
ATOM 2346 C C . LEU A 1 311 ? 32.997 23.794 45.903 1.00 31.43 311 LEU A C 1
ATOM 2347 O O . LEU A 1 311 ? 32.211 22.875 46.164 1.00 31.31 311 LEU A O 1
ATOM 2352 N N . ARG A 1 312 ? 34.152 23.616 45.257 1.00 32.40 312 ARG A N 1
ATOM 2353 C CA . ARG A 1 312 ? 34.578 22.303 44.749 1.00 33.50 312 ARG A CA 1
ATOM 2354 C C . ARG A 1 312 ? 34.846 21.267 45.848 1.00 34.54 312 ARG A C 1
ATOM 2355 O O . ARG A 1 312 ? 34.730 20.059 45.605 1.00 34.81 312 ARG A O 1
ATOM 2363 N N . ASN A 1 313 ? 35.187 21.745 47.047 1.00 35.52 313 ASN A N 1
ATOM 2364 C CA . ASN A 1 313 ? 35.434 20.884 48.202 1.00 36.58 313 ASN A CA 1
ATOM 2365 C C . ASN A 1 313 ? 34.215 20.397 48.982 1.00 37.02 313 ASN A C 1
ATOM 2366 O O . ASN A 1 313 ? 34.373 19.596 49.901 1.00 37.17 313 ASN A O 1
ATOM 2371 N N . THR A 1 314 ? 33.017 20.877 48.645 1.00 37.58 314 THR A N 1
ATOM 2372 C CA . THR A 1 314 ? 31.802 20.449 49.354 1.00 38.30 314 THR A CA 1
ATOM 2373 C C . THR A 1 314 ? 31.389 19.039 48.934 1.00 39.07 314 THR A C 1
ATOM 2374 O O . THR A 1 314 ? 31.821 18.545 47.893 1.00 39.17 314 THR A O 1
ATOM 2378 N N . ASP A 1 315 ? 30.563 18.391 49.751 1.00 39.98 315 ASP A N 1
ATOM 2379 C CA . ASP A 1 315 ? 30.172 17.009 49.495 1.00 40.98 315 ASP A CA 1
ATOM 2380 C C . ASP A 1 315 ? 29.495 16.862 48.139 1.00 41.48 315 ASP A C 1
ATOM 2381 O O . ASP A 1 315 ? 28.560 17.594 47.812 1.00 41.59 315 ASP A O 1
ATOM 2386 N N . LYS A 1 316 ? 29.994 15.911 47.357 1.00 42.17 316 LYS A N 1
ATOM 2387 C CA . LYS A 1 316 ? 29.472 15.632 46.026 1.00 42.68 316 LYS A CA 1
ATOM 2388 C C . LYS A 1 316 ? 28.304 14.644 46.076 1.00 43.16 316 LYS A C 1
ATOM 2389 O O . LYS A 1 316 ? 28.356 13.625 46.775 1.00 43.52 316 LYS A O 1
ATOM 2395 N N . LEU A 1 317 ? 27.240 14.970 45.349 1.00 43.55 317 LEU A N 1
ATOM 2396 C CA . LEU A 1 317 ? 26.077 14.098 45.214 1.00 43.95 317 LEU A CA 1
ATOM 2397 C C . LEU A 1 317 ? 26.524 12.755 44.634 1.00 44.34 317 LEU A C 1
ATOM 2398 O O . LEU A 1 317 ? 27.293 12.732 43.665 1.00 44.45 317 LEU A O 1
ATOM 2403 N N . PRO A 1 318 ? 26.074 11.631 45.238 1.00 44.69 318 PRO A N 1
ATOM 2404 C CA . PRO A 1 318 ? 26.435 10.311 44.700 1.00 44.65 318 PRO A CA 1
ATOM 2405 C C . PRO A 1 318 ? 26.133 10.214 43.204 1.00 44.52 318 PRO A C 1
ATOM 2406 O O . PRO A 1 318 ? 25.067 10.657 42.749 1.00 44.57 318 PRO A O 1
ATOM 2410 N N . GLY A 1 319 ? 27.085 9.662 42.454 1.00 44.30 319 GLY A N 1
ATOM 2411 C CA . GLY A 1 319 ? 26.972 9.546 41.002 1.00 43.81 319 GLY A CA 1
ATOM 2412 C C . GLY A 1 319 ? 27.830 10.570 40.281 1.00 43.65 319 GLY A C 1
ATOM 2413 O O . GLY A 1 319 ? 28.023 10.474 39.062 1.00 43.76 319 GLY A O 1
ATOM 2414 N N . HIS A 1 320 ? 28.346 11.551 41.030 1.00 43.12 320 HIS A N 1
ATOM 2415 C CA . HIS A 1 320 ? 29.142 12.638 40.447 1.00 42.47 320 HIS A CA 1
ATOM 2416 C C . HIS A 1 320 ? 30.507 12.838 41.098 1.00 41.99 320 HIS A C 1
ATOM 2417 O O . HIS A 1 320 ? 30.635 13.026 42.309 1.00 42.17 320 HIS A O 1
ATOM 2424 N N . ASP A 1 321 ? 31.523 12.804 40.249 1.00 41.39 321 ASP A N 1
ATOM 2425 C CA . ASP A 1 321 ? 32.914 12.820 40.656 1.00 40.74 321 ASP A CA 1
ATOM 2426 C C . ASP A 1 321 ? 33.366 14.196 41.147 1.00 39.62 321 ASP A C 1
ATOM 2427 O O . ASP A 1 321 ? 34.153 14.297 42.096 1.00 39.74 321 ASP A O 1
ATOM 2432 N N . ARG A 1 322 ? 32.880 15.252 40.493 1.00 38.09 322 ARG A N 1
ATOM 2433 C CA . ARG A 1 322 ? 33.370 16.607 40.770 1.00 36.33 322 ARG A CA 1
ATOM 2434 C C . ARG A 1 322 ? 32.334 17.709 40.599 1.00 35.06 322 ARG A C 1
ATOM 2435 O O . ARG A 1 322 ? 31.316 17.532 39.924 1.00 34.89 322 ARG A O 1
ATOM 2443 N N . ILE A 1 323 ? 32.624 18.837 41.245 1.00 33.19 323 ILE A N 1
ATOM 2444 C CA . ILE A 1 323 ? 31.872 20.069 41.121 1.00 31.33 323 ILE A CA 1
ATOM 2445 C C . ILE A 1 323 ? 32.729 21.028 40.288 1.00 30.37 323 ILE A C 1
ATOM 2446 O O . ILE A 1 323 ? 33.941 21.104 40.474 1.00 29.84 323 ILE A O 1
ATOM 2451 N N . TYR A 1 324 ? 32.098 21.728 39.350 1.00 29.24 324 TYR A N 1
ATOM 2452 C CA . TYR A 1 324 ? 32.801 22.699 38.513 1.00 28.23 324 TYR A CA 1
ATOM 2453 C C . TYR A 1 324 ? 32.460 24.137 38.924 1.00 27.58 324 TYR A C 1
ATOM 2454 O O . TYR A 1 324 ? 31.516 24.384 39.681 1.00 27.28 324 TYR A O 1
ATOM 2463 N N . THR A 1 325 ? 33.246 25.083 38.432 1.00 26.69 325 THR A N 1
ATOM 2464 C CA . THR A 1 325 ? 32.886 26.485 38.533 1.00 26.12 325 THR A CA 1
ATOM 2465 C C . THR A 1 325 ? 32.889 27.113 37.126 1.00 26.01 325 THR A C 1
ATOM 2466 O O . THR A 1 325 ? 33.443 26.541 36.176 1.00 25.87 325 THR A O 1
ATOM 2470 N N . ALA A 1 326 ? 32.253 28.277 36.997 1.00 25.55 326 ALA A N 1
ATOM 2471 C CA . ALA A 1 326 ? 32.128 28.959 35.718 1.00 25.09 326 ALA A CA 1
ATOM 2472 C C . ALA A 1 326 ? 33.466 29.021 34.995 1.00 24.96 326 ALA A C 1
ATOM 2473 O O . ALA A 1 326 ? 34.447 29.546 35.528 1.00 24.92 326 ALA A O 1
ATOM 2475 N N . GLY A 1 327 ? 33.506 28.458 33.793 1.00 24.86 327 GLY A N 1
ATOM 2476 C CA . GLY A 1 327 ? 34.687 28.550 32.943 1.00 25.13 327 GLY A CA 1
ATOM 2477 C C . GLY A 1 327 ? 35.714 27.438 33.084 1.00 25.24 327 GLY A C 1
ATOM 2478 O O . GLY A 1 327 ? 36.724 27.445 32.382 1.00 25.23 327 GLY A O 1
ATOM 2479 N N . GLU A 1 328 ? 35.456 26.488 33.984 1.00 25.52 328 GLU A N 1
ATOM 2480 C CA . GLU A 1 328 ? 36.387 25.377 34.260 1.00 25.68 328 GLU A CA 1
ATOM 2481 C C . GLU A 1 328 ? 36.379 24.377 33.110 1.00 25.55 328 GLU A C 1
ATOM 2482 O O . GLU A 1 328 ? 37.435 24.053 32.560 1.00 25.42 328 GLU A O 1
ATOM 2488 N N . LYS A 1 329 ? 35.179 23.904 32.763 1.00 25.54 329 LYS A N 1
ATOM 2489 C CA . LYS A 1 329 ? 34.950 23.053 31.600 1.00 25.63 329 LYS A CA 1
ATOM 2490 C C . LYS A 1 329 ? 35.547 23.638 30.312 1.00 26.19 329 LYS A C 1
ATOM 2491 O O . LYS A 1 329 ? 36.062 22.893 29.467 1.00 26.55 329 LYS A O 1
ATOM 2497 N N . GLU A 1 330 ? 35.498 24.964 30.169 1.00 26.32 330 GLU A N 1
ATOM 2498 C CA . GLU A 1 330 ? 36.018 25.599 28.973 1.00 26.68 330 GLU A CA 1
ATOM 2499 C C . GLU A 1 330 ? 37.530 25.600 28.955 1.00 26.88 330 GLU A C 1
ATOM 2500 O O . GLU A 1 330 ? 38.134 25.451 27.896 1.00 27.25 330 GLU A O 1
ATOM 2506 N N . TYR A 1 331 ? 38.141 25.771 30.124 1.00 27.06 331 TYR A N 1
ATOM 2507 C CA . TYR A 1 331 ? 39.600 25.772 30.239 1.00 27.03 331 TYR A CA 1
ATOM 2508 C C . TYR A 1 331 ? 40.170 24.399 29.881 1.00 27.22 331 TYR A C 1
ATOM 2509 O O . TYR A 1 331 ? 41.111 24.296 29.091 1.00 27.27 331 TYR A O 1
ATOM 2518 N N . GLU A 1 332 ? 39.586 23.351 30.449 1.00 27.42 332 GLU A N 1
ATOM 2519 C CA . GLU A 1 332 ? 40.049 21.997 30.190 1.00 28.02 332 GLU A CA 1
ATOM 2520 C C . GLU A 1 332 ? 39.881 21.580 28.728 1.00 28.09 332 GLU A C 1
ATOM 2521 O O . GLU A 1 332 ? 40.741 20.887 28.178 1.00 28.30 332 GLU A O 1
ATOM 2527 N N . THR A 1 333 ? 38.797 22.015 28.094 1.00 28.18 333 THR A N 1
ATOM 2528 C CA . THR A 1 333 ? 38.625 21.788 26.662 1.00 28.29 333 THR A CA 1
ATOM 2529 C C . THR A 1 333 ? 39.697 22.551 25.888 1.00 28.62 333 THR A C 1
ATOM 2530 O O . THR A 1 333 ? 40.313 22.015 24.964 1.00 28.53 333 THR A O 1
ATOM 2534 N N . GLU A 1 334 ? 39.929 23.798 26.293 1.00 28.90 334 GLU A N 1
ATOM 2535 C CA . GLU A 1 334 ? 40.902 24.658 25.639 1.00 29.09 334 GLU A CA 1
ATOM 2536 C C . GLU A 1 334 ? 42.299 24.063 25.715 1.00 29.38 334 GLU A C 1
ATOM 2537 O O . GLU A 1 334 ? 43.046 24.143 24.752 1.00 29.16 334 GLU A O 1
ATOM 2543 N N . GLN A 1 335 ? 42.641 23.456 26.852 1.00 30.04 335 GLN A N 1
ATOM 2544 C CA . GLN A 1 335 ? 43.960 22.830 27.032 1.00 30.56 335 GLN A CA 1
ATOM 2545 C C . GLN A 1 335 ? 44.111 21.604 26.128 1.00 30.47 335 GLN A C 1
ATOM 2546 O O . GLN A 1 335 ? 45.147 21.408 25.485 1.00 30.12 335 GLN A O 1
ATOM 2552 N N . LYS A 1 336 ? 43.056 20.796 26.093 1.00 30.67 336 LYS A N 1
ATOM 2553 C CA . LYS A 1 336 ? 42.953 19.634 25.218 1.00 31.12 336 LYS A CA 1
ATOM 2554 C C . LYS A 1 336 ? 43.122 20.022 23.735 1.00 30.88 336 LYS A C 1
ATOM 2555 O O . LYS A 1 336 ? 43.978 19.469 23.044 1.00 31.14 336 LYS A O 1
ATOM 2561 N N . ARG A 1 337 ? 42.332 20.990 23.263 1.00 30.42 337 ARG A N 1
ATOM 2562 C CA . ARG A 1 337 ? 42.299 21.330 21.837 1.00 30.07 337 ARG A CA 1
ATOM 2563 C C . ARG A 1 337 ? 43.520 22.099 21.359 1.00 30.53 337 ARG A C 1
ATOM 2564 O O . ARG A 1 337 ? 43.916 22.017 20.183 1.00 30.48 337 ARG A O 1
ATOM 2572 N N . ARG A 1 338 ? 44.115 22.839 22.285 1.00 30.90 338 ARG A N 1
ATOM 2573 C CA . ARG A 1 338 ? 45.326 23.590 22.020 1.00 31.52 338 ARG A CA 1
ATOM 2574 C C . ARG A 1 338 ? 46.441 22.661 21.536 1.00 31.41 338 ARG A C 1
ATOM 2575 O O . ARG A 1 338 ? 47.179 23.006 20.620 1.00 31.38 338 ARG A O 1
ATOM 2583 N N . LYS A 1 339 ? 46.546 21.477 22.130 1.00 31.62 339 LYS A N 1
ATOM 2584 C CA . LYS A 1 339 ? 47.643 20.570 21.782 1.00 31.92 339 LYS A CA 1
ATOM 2585 C C . LYS A 1 339 ? 47.254 19.446 20.815 1.00 31.67 339 LYS A C 1
ATOM 2586 O O . LYS A 1 339 ? 48.076 19.040 19.997 1.00 31.46 339 LYS A O 1
ATOM 2592 N N . PHE A 1 340 ? 46.012 18.966 20.893 1.00 31.22 340 PHE A N 1
ATOM 2593 C CA . PHE A 1 340 ? 45.589 17.823 20.079 1.00 31.09 340 PHE A CA 1
ATOM 2594 C C . PHE A 1 340 ? 44.691 18.150 18.886 1.00 30.52 340 PHE A C 1
ATOM 2595 O O . PHE A 1 340 ? 44.363 17.259 18.092 1.00 30.17 340 PHE A O 1
ATOM 2603 N N . GLY A 1 341 ? 44.295 19.417 18.759 1.00 29.97 341 GLY A N 1
ATOM 2604 C CA . GLY A 1 341 ? 43.405 19.834 17.681 1.00 28.83 341 GLY A CA 1
ATOM 2605 C C . GLY A 1 341 ? 41.941 19.605 17.996 1.00 28.21 341 GLY A C 1
ATOM 2606 O O . GLY A 1 341 ? 41.587 19.190 19.102 1.00 28.00 341 GLY A O 1
ATOM 2607 N N . ASP A 1 342 ? 41.098 19.881 17.004 1.00 27.69 342 ASP A N 1
ATOM 2608 C CA . ASP A 1 342 ? 39.648 19.895 17.151 1.00 27.12 342 ASP A CA 1
ATOM 2609 C C . ASP A 1 342 ? 39.043 18.877 16.184 1.00 26.84 342 ASP A C 1
ATOM 2610 O O . ASP A 1 342 ? 39.354 18.870 14.997 1.00 26.64 342 ASP A O 1
ATOM 2615 N N . ASP A 1 343 ? 38.203 17.995 16.703 1.00 26.87 343 ASP A N 1
ATOM 2616 C CA . ASP A 1 343 ? 37.545 17.000 15.874 1.00 27.07 343 ASP A CA 1
ATOM 2617 C C . ASP A 1 343 ? 36.292 17.579 15.218 1.00 26.89 343 ASP A C 1
ATOM 2618 O O . ASP A 1 343 ? 35.239 17.689 15.845 1.00 26.87 343 ASP A O 1
ATOM 2623 N N . LEU A 1 344 ? 36.415 17.941 13.949 1.00 26.98 344 LEU A N 1
ATOM 2624 C CA . LEU A 1 344 ? 35.324 18.574 13.213 1.00 27.37 344 LEU A CA 1
ATOM 2625 C C . LEU A 1 344 ? 34.478 17.560 12.450 1.00 28.03 344 LEU A C 1
ATOM 2626 O O . LEU A 1 344 ? 35.021 16.622 11.851 1.00 28.18 344 LEU A O 1
ATOM 2631 N N . PRO A 1 345 ? 33.142 17.740 12.471 1.00 28.60 345 PRO A N 1
ATOM 2632 C CA . PRO A 1 345 ? 32.243 16.920 11.658 1.00 28.69 345 PRO A CA 1
ATOM 2633 C C . PRO A 1 345 ? 32.604 17.007 10.185 1.00 28.92 345 PRO A C 1
ATOM 2634 O O . PRO A 1 345 ? 33.298 17.940 9.772 1.00 28.71 345 PRO A O 1
ATOM 2638 N N . LEU A 1 346 ? 32.129 16.029 9.414 1.00 29.55 346 LEU A N 1
ATOM 2639 C CA . LEU A 1 346 ? 32.396 15.920 7.980 1.00 29.69 346 LEU A CA 1
ATOM 2640 C C . LEU A 1 346 ? 31.800 17.081 7.192 1.00 29.22 346 LEU A C 1
ATOM 2641 O O . LEU A 1 346 ? 32.407 17.566 6.234 1.00 29.13 346 LEU A O 1
ATOM 2646 N N . VAL A 1 347 ? 30.616 17.532 7.602 1.00 28.80 347 VAL A N 1
ATOM 2647 C CA . VAL A 1 347 ? 29.981 18.698 6.974 1.00 28.20 347 VAL A CA 1
ATOM 2648 C C . VAL A 1 347 ? 30.887 19.932 7.032 1.00 27.63 347 VAL A C 1
ATOM 2649 O O . VAL A 1 347 ? 30.986 20.664 6.053 1.00 27.78 347 VAL A O 1
ATOM 2653 N N . THR A 1 348 ? 31.565 20.135 8.164 1.00 27.22 348 THR A N 1
ATOM 2654 C CA . THR A 1 348 ? 32.434 21.301 8.371 1.00 26.57 348 THR A CA 1
ATOM 2655 C C . THR A 1 348 ? 33.667 21.184 7.483 1.00 26.76 348 THR A C 1
ATOM 2656 O O . THR A 1 348 ? 34.064 22.152 6.816 1.00 26.60 348 THR A O 1
ATOM 2660 N N . ILE A 1 349 ? 34.258 19.993 7.474 1.00 26.64 349 ILE A N 1
ATOM 2661 C CA . ILE A 1 349 ? 35.388 19.700 6.606 1.00 26.82 349 ILE A CA 1
ATOM 2662 C C . ILE A 1 349 ? 35.043 20.050 5.164 1.00 27.31 349 ILE A C 1
ATOM 2663 O O . ILE A 1 349 ? 35.820 20.715 4.470 1.00 27.50 349 ILE A O 1
ATOM 2668 N N . ASN A 1 350 ? 33.861 19.616 4.731 1.00 27.84 350 ASN A N 1
ATOM 2669 C CA . ASN A 1 350 ? 33.391 19.863 3.371 1.00 28.17 350 ASN A CA 1
ATOM 2670 C C . ASN A 1 350 ? 33.088 21.335 3.104 1.00 28.50 350 ASN A C 1
ATOM 2671 O O . ASN A 1 350 ? 33.396 21.851 2.020 1.00 28.62 350 ASN A O 1
ATOM 2676 N N . GLU A 1 351 ? 32.528 22.021 4.098 1.00 28.65 351 GLU A N 1
ATOM 2677 C CA . GLU A 1 351 ? 32.385 23.470 4.004 1.00 29.20 351 GLU A CA 1
ATOM 2678 C C . GLU A 1 351 ? 33.742 24.165 3.822 1.00 29.58 351 GLU A C 1
ATOM 2679 O O . GLU A 1 351 ? 33.862 25.089 3.009 1.00 29.68 351 GLU A O 1
ATOM 2685 N N . MET A 1 352 ? 34.751 23.715 4.572 1.00 30.04 352 MET A N 1
ATOM 2686 C CA . MET A 1 352 ? 36.096 24.312 4.511 1.00 30.69 352 MET A CA 1
ATOM 2687 C C . MET A 1 352 ? 36.731 24.099 3.141 1.00 31.38 352 MET A C 1
ATOM 2688 O O . MET A 1 352 ? 37.256 25.039 2.540 1.00 31.26 352 MET A O 1
ATOM 2693 N N . LYS A 1 353 ? 36.665 22.860 2.655 1.00 32.58 353 LYS A N 1
ATOM 2694 C CA . LYS A 1 353 ? 37.141 22.502 1.316 1.00 33.73 353 LYS A CA 1
ATOM 2695 C C . LYS A 1 353 ? 36.521 23.394 0.242 1.00 33.99 353 LYS A C 1
ATOM 2696 O O . LYS A 1 353 ? 37.227 23.910 -0.625 1.00 34.00 353 LYS A O 1
ATOM 2702 N N . GLU A 1 354 ? 35.208 23.592 0.325 1.00 34.61 354 GLU A N 1
ATOM 2703 C CA . GLU A 1 354 ? 34.500 24.447 -0.617 1.00 35.57 354 GLU A CA 1
ATOM 2704 C C . GLU A 1 354 ? 35.026 25.889 -0.609 1.00 35.31 354 GLU A C 1
ATOM 2705 O O . GLU A 1 354 ? 35.300 26.452 -1.673 1.00 35.54 354 GLU A O 1
ATOM 2711 N N . LEU A 1 355 ? 35.183 26.468 0.585 1.00 34.88 355 LEU A N 1
ATOM 2712 C CA . LEU A 1 355 ? 35.763 27.811 0.740 1.00 34.37 355 LEU A CA 1
ATOM 2713 C C . LEU A 1 355 ? 37.211 27.893 0.248 1.00 34.26 355 LEU A C 1
ATOM 2714 O O . LEU A 1 355 ? 37.602 28.863 -0.400 1.00 34.23 355 LEU A O 1
ATOM 2719 N N . SER A 1 356 ? 37.998 26.870 0.564 1.00 34.16 356 SER A N 1
ATOM 2720 C CA . SER A 1 356 ? 39.367 26.734 0.054 1.00 34.15 356 SER A CA 1
ATOM 2721 C C . SER A 1 356 ? 39.414 26.814 -1.475 1.00 34.23 356 SER A C 1
ATOM 2722 O O . SER A 1 356 ? 40.226 27.544 -2.052 1.00 33.80 356 SER A O 1
ATOM 2725 N N . SER A 1 357 ? 38.517 26.050 -2.098 1.00 34.52 357 SER A N 1
ATOM 2726 C CA . SER A 1 357 ? 38.346 25.973 -3.543 1.00 34.82 357 SER A CA 1
ATOM 2727 C C . SER A 1 357 ? 37.967 27.327 -4.160 1.00 34.53 357 SER A C 1
ATOM 2728 O O . SER A 1 357 ? 38.641 27.808 -5.075 1.00 34.66 357 SER A O 1
ATOM 2731 N N . PHE A 1 358 ? 36.900 27.930 -3.630 1.00 34.16 358 PHE A N 1
ATOM 2732 C CA . PHE A 1 358 ? 36.369 29.219 -4.086 1.00 33.48 358 PHE A CA 1
ATOM 2733 C C . PHE A 1 358 ? 37.374 30.350 -3.987 1.00 33.36 358 PHE A C 1
ATOM 2734 O O . PHE A 1 358 ? 37.499 31.132 -4.919 1.00 33.54 358 PHE A O 1
ATOM 2742 N N . TYR A 1 359 ? 38.087 30.445 -2.866 1.00 33.26 359 TYR A N 1
ATOM 2743 C CA . TYR A 1 359 ? 38.914 31.635 -2.595 1.00 33.38 359 TYR A CA 1
ATOM 2744 C C . TYR A 1 359 ? 40.418 31.419 -2.703 1.00 33.65 359 TYR A C 1
ATOM 2745 O O . TYR A 1 359 ? 41.216 32.318 -2.383 1.00 33.30 359 TYR A O 1
ATOM 2754 N N . ASN A 1 360 ? 40.791 30.230 -3.180 1.00 34.20 360 ASN A N 1
ATOM 2755 C CA . ASN A 1 360 ? 42.190 29.836 -3.311 1.00 34.70 360 ASN A CA 1
ATOM 2756 C C . ASN A 1 360 ? 42.944 30.051 -1.997 1.00 34.63 360 ASN A C 1
ATOM 2757 O O . ASN A 1 360 ? 43.958 30.757 -1.938 1.00 34.79 360 ASN A O 1
ATOM 2762 N N . VAL A 1 361 ? 42.403 29.461 -0.937 1.00 34.45 361 VAL A N 1
ATOM 2763 C CA . VAL A 1 361 ? 43.031 29.473 0.372 1.00 34.23 361 VAL A CA 1
ATOM 2764 C C . VAL A 1 361 ? 43.455 28.038 0.669 1.00 34.49 361 VAL A C 1
ATOM 2765 O O . VAL A 1 361 ? 42.608 27.168 0.861 1.00 34.12 361 VAL A O 1
ATOM 2769 N N . PRO A 1 362 ? 44.773 27.789 0.699 1.00 35.01 362 PRO A N 1
ATOM 2770 C CA . PRO A 1 362 ? 45.307 26.428 0.807 1.00 35.25 362 PRO A CA 1
ATOM 2771 C C . PRO A 1 362 ? 44.905 25.721 2.098 1.00 35.30 362 PRO A C 1
ATOM 2772 O O . PRO A 1 362 ? 44.811 26.344 3.156 1.00 35.08 362 PRO A O 1
ATOM 2776 N N . LEU A 1 363 ? 44.662 24.421 1.981 1.00 35.54 363 LEU A N 1
ATOM 2777 C CA . LEU A 1 363 ? 44.324 23.575 3.111 1.00 35.82 363 LEU A CA 1
ATOM 2778 C C . LEU A 1 363 ? 45.218 22.336 3.065 1.00 36.10 363 LEU A C 1
ATOM 2779 O O . LEU A 1 363 ? 45.619 21.909 1.982 1.00 36.25 363 LEU A O 1
ATOM 2784 N N . PRO A 1 364 ? 45.560 21.762 4.233 1.00 36.43 364 PRO A N 1
ATOM 2785 C CA . PRO A 1 364 ? 46.428 20.576 4.180 1.00 36.59 364 PRO A CA 1
ATOM 2786 C C . PRO A 1 364 ? 45.682 19.256 3.904 1.00 36.63 364 PRO A C 1
ATOM 2787 O O . PRO A 1 364 ? 46.221 18.177 4.160 1.00 36.72 364 PRO A O 1
ATOM 2791 N N . PHE A 1 365 ? 44.464 19.346 3.374 1.00 36.81 365 PHE A N 1
ATOM 2792 C CA . PHE A 1 365 ? 43.677 18.161 3.005 1.00 36.86 365 PHE A CA 1
ATOM 2793 C C . PHE A 1 365 ? 42.624 18.465 1.926 1.00 37.08 365 PHE A C 1
ATOM 2794 O O . PHE A 1 365 ? 42.503 19.590 1.425 1.00 36.88 365 PHE A O 1
#